Protein AF-A0A5J4FGB5-F1 (afdb_monomer)

Foldseek 3Di:
DPPPQDPLVVVLVVVVVVLVVLLVVLVVPPDPVSVVVNVVSVVVNVVCVVVVAAEEEEAAAPPLCLLVVVCVQAVPPVSPPDPDDDPPAWDWDDGSRHIYTYAYGPPDPDPSSVVRNVVSLVRHQAYEYGHEPVRPDLVRLVVVCCVCPVVVCLQRYAYEYDDLVVDDDDSVVVVVVVLVVSCVSNPVDDPVSHHYYD

InterPro domains:
  IPR006073 GTP binding domain [PF01926] (55-163)
  IPR027417 P-loop containing nucleoside triphosphate hydrolase [G3DSA:3.40.50.300] (4-194)
  IPR027417 P-loop containing nucleoside triphosphate hydrolase [SSF52540] (16-189)

Mean predicted aligned error: 9.75 Å

Nearest PDB structures (foldseek):
  2ov2-assembly9_H  TM=4.837E-01  e=5.040E-05  Homo sapiens
  2gco-assembly1_A  TM=4.987E-01  e=1.551E-04  Homo sapiens
  4xsh-assembly1_A  TM=5.141E-01  e=1.217E-03  Homo sapiens
  7kdc-assembly2_B  TM=5.256E-01  e=1.144E-03  Homo sapiens
  4mit-assembly1_A  TM=5.099E-01  e=2.136E-03  Entamoeba histolytica HM-3:IMSS

Organism: NCBI:txid2569534

Sequence (198 aa):
MKKTEIKFTYVYSQFDDIVEEFQKFLKKCDQEESKQYSQNLKKESKLIRENLMLQIAFIGQYSAGKSTIISALTGYKSIKIGSDITTDKATSYVWQGIKLVDTPGIGTERRDHDEVTYEAIKQADLLIFCTTHMLLDDHIVEHFKNLAYEKQYAHKMMLVFNKLSAEAGDDDQKIENYRSSIAQALHHHSLNDFPIFF

Secondary structure (DSSP, 8-state):
-------HHHHHHHHHHHHHHHHHHHHHS-SHHHHHHHHHHHHHHHHHHHS-S-EEEEESBTTSSHHHHHHHHH--TTS--SSS---SS-EEEEETTEEEEEPPPBT-S-THHHHHHHHHHHH-SEEEEEE-GGG--HHHHHHHHIIIIIS--GGGEEEEE--GGGSSS-HHHHHHHHHHHHHHHHTTS-GGGS-EE-

pLDDT: mean 80.13, std 13.35, range [35.88, 95.5]

Solvent-accessible surface area (backbone atoms only — not comparable to full-atom values): 11384 Å² total; per-residue (Å²): 132,86,81,83,74,77,60,57,72,58,55,52,50,54,50,50,54,52,52,52,51,51,49,56,52,35,68,70,45,92,43,73,67,33,53,52,52,50,52,52,50,55,53,52,56,50,50,50,67,75,53,75,46,56,28,37,24,32,41,37,43,66,89,26,46,54,67,56,53,52,26,68,74,60,67,47,81,81,60,85,88,56,102,58,98,71,49,86,54,65,44,75,45,80,47,96,69,28,35,40,31,43,39,38,40,51,88,57,98,53,78,79,53,49,59,57,37,51,50,44,58,69,69,28,67,32,37,40,39,26,32,26,81,96,61,70,45,71,70,51,50,50,51,50,46,41,43,32,64,77,67,60,38,36,94,37,40,32,41,36,45,38,69,73,83,79,53,90,76,61,66,70,63,49,53,53,51,50,54,51,54,50,43,60,70,46,61,95,47,66,68,84,70,38,58,75,49,111

Radius of gyration: 19.73 Å; Cα contacts (8 Å, |Δi|>4): 235; chains: 1; bounding box: 42×41×58 Å

Structure (mmCIF, N/CA/C/O backbone):
data_AF-A0A5J4FGB5-F1
#
_entry.id   AF-A0A5J4FGB5-F1
#
loop_
_atom_site.group_PDB
_atom_site.id
_atom_site.type_symbol
_atom_site.label_atom_id
_atom_site.label_alt_id
_atom_site.label_comp_id
_atom_site.label_asym_id
_atom_site.label_entity_id
_atom_site.label_seq_id
_atom_site.pdbx_PDB_ins_code
_atom_site.Cartn_x
_atom_site.Cartn_y
_atom_site.Cartn_z
_atom_site.occupancy
_atom_site.B_iso_or_equiv
_atom_site.auth_seq_id
_atom_site.auth_comp_id
_atom_site.auth_asym_id
_atom_site.auth_atom_id
_atom_site.pdbx_PDB_model_num
ATOM 1 N N . MET A 1 1 ? -6.334 -19.061 -14.655 1.00 41.16 1 MET A N 1
ATOM 2 C CA . MET A 1 1 ? -5.846 -18.685 -13.308 1.00 41.16 1 MET A CA 1
ATOM 3 C C . MET A 1 1 ? -6.959 -18.935 -12.304 1.00 41.16 1 MET A C 1
ATOM 5 O O . MET A 1 1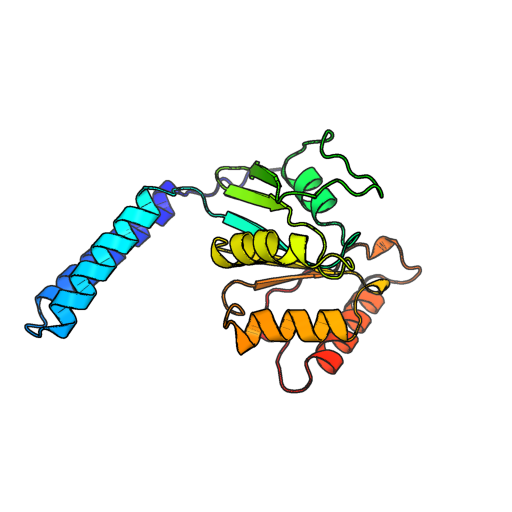 ? -8.067 -18.472 -12.546 1.00 41.16 1 MET A O 1
ATOM 9 N N . LYS A 1 2 ? -6.712 -19.685 -11.220 1.00 40.44 2 LYS A N 1
ATOM 10 C CA . LYS A 1 2 ? -7.664 -19.743 -10.097 1.00 40.44 2 LYS A CA 1
ATOM 11 C C . LYS A 1 2 ? -7.732 -18.337 -9.493 1.00 40.44 2 LYS A C 1
ATOM 13 O O . LYS A 1 2 ? -6.695 -17.805 -9.111 1.00 40.44 2 LYS A O 1
ATOM 18 N N . LYS A 1 3 ? -8.915 -17.718 -9.471 1.00 49.06 3 LYS A N 1
ATOM 19 C CA . LYS A 1 3 ? -9.142 -16.483 -8.710 1.00 49.06 3 LYS A CA 1
ATOM 20 C C . LYS A 1 3 ? -8.983 -16.837 -7.233 1.00 49.06 3 LYS A C 1
ATOM 22 O O . LYS A 1 3 ? -9.810 -17.567 -6.695 1.00 49.06 3 LYS A O 1
ATOM 27 N N . THR A 1 4 ? -7.908 -16.380 -6.604 1.00 54.16 4 THR A N 1
ATOM 28 C CA . THR A 1 4 ? -7.790 -16.415 -5.146 1.00 54.16 4 THR A CA 1
ATOM 29 C C . THR A 1 4 ? -8.677 -15.302 -4.612 1.00 54.16 4 THR A C 1
ATOM 31 O O . THR A 1 4 ? -8.306 -14.137 -4.664 1.00 54.16 4 THR A O 1
ATOM 34 N N . GLU A 1 5 ? -9.887 -15.649 -4.189 1.00 62.53 5 GLU A N 1
ATOM 35 C CA . GLU A 1 5 ? -10.809 -14.700 -3.573 1.00 62.53 5 GLU A CA 1
ATOM 36 C C . GLU A 1 5 ? -10.415 -14.514 -2.105 1.00 62.53 5 GLU A C 1
ATOM 38 O O . GLU A 1 5 ? -10.348 -15.482 -1.339 1.00 62.53 5 GLU A O 1
ATOM 43 N N . ILE A 1 6 ? -10.104 -13.277 -1.715 1.00 69.19 6 ILE A N 1
ATOM 44 C CA . ILE A 1 6 ? -9.812 -12.953 -0.319 1.00 69.19 6 ILE A CA 1
ATOM 45 C C . ILE A 1 6 ? -11.114 -13.110 0.464 1.00 69.19 6 ILE A C 1
ATOM 47 O O . ILE A 1 6 ? -12.094 -12.407 0.224 1.00 69.19 6 ILE A O 1
ATOM 51 N N . LYS A 1 7 ? -11.135 -14.046 1.416 1.00 77.19 7 LYS A N 1
ATOM 52 C CA . LYS A 1 7 ? -12.302 -14.313 2.265 1.00 77.19 7 LYS A CA 1
ATOM 53 C C . LYS A 1 7 ? -12.423 -13.248 3.357 1.00 77.19 7 LYS A C 1
ATOM 55 O O . LYS A 1 7 ? -12.244 -13.551 4.533 1.00 77.19 7 LYS A O 1
ATOM 60 N N . PHE A 1 8 ? -12.736 -12.011 2.978 1.00 75.06 8 PHE A N 1
ATOM 61 C CA . PHE A 1 8 ? -12.911 -10.893 3.912 1.00 75.06 8 PHE A CA 1
ATOM 62 C C . PHE A 1 8 ? -13.859 -11.237 5.058 1.00 75.06 8 PHE A C 1
ATOM 64 O O . PHE A 1 8 ? -13.543 -10.974 6.210 1.00 75.06 8 PHE A O 1
ATOM 71 N N . THR A 1 9 ? -14.967 -11.922 4.769 1.00 76.44 9 THR A N 1
ATOM 72 C CA . THR A 1 9 ? -15.922 -12.383 5.787 1.00 76.44 9 THR A CA 1
ATOM 73 C C . THR A 1 9 ? -15.266 -13.246 6.865 1.00 76.44 9 THR A C 1
ATOM 75 O O . THR A 1 9 ? -15.577 -13.096 8.041 1.00 76.44 9 THR A O 1
ATOM 78 N N . TYR A 1 10 ? -14.335 -14.123 6.478 1.00 81.19 10 TYR A N 1
ATOM 79 C CA . TYR A 1 10 ? -13.600 -14.965 7.419 1.00 81.19 10 TYR A CA 1
ATOM 80 C C . TYR A 1 10 ? -12.613 -14.142 8.252 1.00 81.19 10 TYR A C 1
ATOM 82 O O . TYR A 1 10 ? -12.577 -14.282 9.469 1.00 81.19 10 TYR A O 1
ATOM 90 N N . VAL A 1 11 ? -11.854 -13.246 7.612 1.00 80.62 11 VAL A N 1
ATOM 91 C CA . VAL A 1 11 ? -10.895 -12.370 8.306 1.00 80.62 11 VAL A CA 1
ATOM 92 C C . VAL A 1 11 ? -11.607 -11.473 9.321 1.00 80.62 11 VAL A C 1
ATOM 94 O O . VAL A 1 11 ? -11.176 -11.395 10.467 1.00 80.62 11 VAL A O 1
ATOM 97 N N . TYR A 1 12 ? -12.730 -10.860 8.935 1.00 79.56 12 TYR A N 1
ATOM 98 C CA . TYR A 1 12 ? -13.529 -10.038 9.842 1.00 79.56 12 TYR A CA 1
ATOM 99 C C . TYR A 1 12 ? -14.096 -10.852 11.006 1.00 79.56 12 TYR A C 1
ATOM 101 O O . TYR A 1 12 ? -14.013 -10.386 12.134 1.00 79.56 12 TYR A O 1
ATOM 109 N N . SER A 1 13 ? -14.575 -12.078 10.765 1.00 82.94 13 SER A N 1
ATOM 110 C CA . SER A 1 13 ? -15.042 -12.963 11.843 1.00 82.94 13 SER A CA 1
ATOM 111 C C . SER A 1 13 ? -13.941 -13.261 12.862 1.00 82.94 13 SER A C 1
ATOM 113 O O . SER A 1 13 ? -14.183 -13.176 14.057 1.00 82.94 13 SER A O 1
ATOM 115 N N . GLN A 1 14 ? -12.725 -13.578 12.408 1.00 86.75 14 GLN A N 1
ATOM 116 C CA . GLN A 1 14 ? -11.597 -13.834 13.313 1.00 86.75 14 GLN A CA 1
ATOM 117 C C . GLN A 1 14 ? -11.197 -12.579 14.096 1.00 86.75 14 GLN A C 1
ATOM 119 O O . GLN A 1 14 ? -10.872 -12.660 15.278 1.00 86.75 14 GLN A O 1
ATOM 124 N N . PHE A 1 15 ? -11.244 -11.411 13.453 1.00 85.00 15 PHE A N 1
ATOM 125 C CA . PHE A 1 15 ? -11.021 -10.138 14.130 1.00 85.00 15 PHE A CA 1
ATOM 126 C C . PHE A 1 15 ? -12.069 -9.885 15.223 1.00 85.00 15 PHE A C 1
ATOM 128 O O . PHE A 1 15 ? -11.706 -9.483 16.326 1.00 85.00 15 PHE A O 1
ATOM 135 N N . ASP A 1 16 ? -13.348 -10.162 14.953 1.00 85.81 16 ASP A N 1
ATOM 136 C CA . ASP A 1 16 ? -14.418 -10.013 15.944 1.00 85.81 16 ASP A CA 1
ATOM 137 C C . ASP A 1 16 ? -14.203 -10.916 17.158 1.00 85.81 16 ASP A C 1
ATOM 139 O O . ASP A 1 16 ? -14.318 -10.445 18.290 1.00 85.81 16 ASP A O 1
ATOM 143 N N . ASP A 1 17 ? -13.838 -12.180 16.927 1.00 90.19 17 ASP A N 1
ATOM 144 C CA . ASP A 1 17 ? -13.573 -13.151 17.992 1.00 90.19 17 ASP A CA 1
ATOM 145 C C . ASP A 1 17 ? -12.455 -12.651 18.926 1.00 90.19 17 ASP A C 1
ATOM 147 O O . ASP A 1 17 ? -12.598 -12.665 20.153 1.00 90.19 17 ASP A O 1
ATOM 151 N N . ILE A 1 18 ? -11.370 -12.122 18.347 1.00 90.31 18 ILE A N 1
ATOM 152 C CA . ILE A 1 18 ? -10.240 -11.545 19.092 1.00 90.31 18 ILE A CA 1
ATOM 153 C C . ILE A 1 18 ? -10.671 -10.290 19.861 1.00 90.31 18 ILE A C 1
ATOM 155 O O . ILE A 1 18 ? -10.325 -10.126 21.034 1.00 90.31 18 ILE A O 1
ATOM 159 N N . VAL A 1 19 ? -11.438 -9.393 19.231 1.00 89.44 19 VAL A N 1
ATOM 160 C CA . VAL A 1 19 ? -11.947 -8.179 19.888 1.00 89.44 19 VAL A CA 1
ATOM 161 C C . VAL A 1 19 ? -12.857 -8.545 21.059 1.00 89.44 19 VAL A C 1
ATOM 163 O O . VAL A 1 19 ? -12.755 -7.932 22.124 1.00 89.44 19 VAL A O 1
ATOM 166 N N . GLU A 1 20 ? -13.723 -9.546 20.911 1.00 90.12 20 GLU A N 1
ATOM 167 C CA . GLU A 1 20 ? -14.569 -10.036 21.997 1.00 90.12 20 GLU A CA 1
ATOM 168 C C . GLU A 1 20 ? -13.757 -10.627 23.150 1.00 90.12 20 GLU A C 1
ATOM 170 O O . GLU A 1 20 ? -14.057 -10.357 24.319 1.00 90.12 20 GLU A O 1
ATOM 175 N N . GLU A 1 21 ? -12.742 -11.436 22.848 1.00 92.25 21 GLU A N 1
ATOM 176 C CA . GLU A 1 21 ? -11.856 -12.016 23.854 1.00 92.25 21 GLU A CA 1
ATOM 177 C C . GLU A 1 21 ? -11.105 -10.924 24.621 1.00 92.25 21 GLU A C 1
ATOM 179 O O . GLU A 1 21 ? -11.114 -10.906 25.858 1.00 92.25 21 GLU A O 1
ATOM 184 N N . PHE A 1 22 ? -10.552 -9.943 23.908 1.00 91.44 22 PHE A N 1
ATOM 185 C CA . PHE A 1 22 ? -9.844 -8.830 24.526 1.00 91.44 22 PHE A CA 1
ATOM 186 C C . PHE A 1 22 ? -10.782 -7.937 25.353 1.00 91.44 22 PHE A C 1
ATOM 188 O O . PHE A 1 22 ? -10.440 -7.531 26.463 1.00 91.44 22 PHE A O 1
ATOM 195 N N . GLN A 1 23 ? -12.019 -7.707 24.903 1.00 89.38 23 GLN A N 1
ATOM 196 C CA . GLN A 1 23 ? -13.033 -7.021 25.712 1.00 89.38 23 GLN A CA 1
ATOM 197 C C . GLN A 1 23 ? -13.384 -7.791 26.991 1.00 89.38 23 GLN A C 1
ATOM 199 O O . GLN A 1 23 ? -13.589 -7.172 28.037 1.00 89.38 23 GLN A O 1
ATOM 204 N N . LYS A 1 24 ? -13.476 -9.126 26.932 1.00 90.12 24 LYS A N 1
ATOM 205 C CA . LYS A 1 24 ? -13.696 -9.970 28.121 1.00 90.12 24 LYS A CA 1
ATOM 206 C C . LYS A 1 24 ? -12.514 -9.868 29.083 1.00 90.12 24 LYS A C 1
ATOM 208 O O . LYS A 1 24 ? -12.744 -9.805 30.288 1.00 90.12 24 LYS A O 1
ATOM 213 N N . PHE A 1 25 ? -11.285 -9.822 28.571 1.00 91.00 25 PHE A N 1
ATOM 214 C CA . PHE A 1 25 ? -10.081 -9.603 29.371 1.00 91.00 25 PHE A CA 1
ATOM 215 C C . PHE A 1 25 ? -10.104 -8.235 30.066 1.00 91.00 25 PHE A C 1
ATOM 217 O O . PHE A 1 25 ? -10.039 -8.183 31.291 1.00 91.00 25 PHE A O 1
ATOM 224 N N . LEU A 1 26 ? -10.324 -7.146 29.321 1.00 89.75 26 LEU A N 1
ATOM 225 C CA . LEU A 1 26 ? -10.379 -5.787 29.875 1.00 89.75 26 LEU A CA 1
ATOM 226 C C . LEU A 1 26 ? -11.472 -5.621 30.940 1.00 89.75 26 LEU A C 1
ATOM 228 O O . LEU A 1 26 ? -11.267 -4.912 31.915 1.00 89.75 26 LEU A O 1
ATOM 232 N N . LYS A 1 27 ? -12.619 -6.300 30.803 1.00 87.19 27 LYS A N 1
ATOM 233 C CA . LYS A 1 27 ? -13.686 -6.284 31.823 1.00 87.19 27 LYS A CA 1
ATOM 234 C C . LYS A 1 27 ? -13.289 -6.946 33.145 1.00 87.19 27 LYS A C 1
ATOM 236 O O . LYS A 1 27 ? -13.898 -6.637 34.163 1.00 87.19 27 LYS A O 1
ATOM 241 N N . LYS A 1 28 ? -12.334 -7.882 33.135 1.00 89.50 28 LYS A N 1
ATOM 242 C CA . LYS A 1 28 ? -11.813 -8.512 34.362 1.00 89.50 28 LYS A CA 1
ATOM 243 C C . LYS A 1 28 ? -10.842 -7.591 35.100 1.00 89.50 28 LYS A C 1
ATOM 245 O O . LYS A 1 28 ? -10.658 -7.747 36.303 1.00 89.50 28 LYS A O 1
ATOM 250 N N . CYS A 1 29 ? -10.229 -6.650 34.389 1.00 84.06 29 CYS A N 1
ATOM 251 C CA . CYS A 1 29 ? -9.358 -5.634 34.953 1.00 84.06 29 CYS A CA 1
ATOM 252 C C . CYS A 1 29 ? -10.220 -4.460 35.459 1.00 84.06 29 CYS A C 1
ATOM 254 O O . CYS A 1 29 ? -10.654 -3.615 34.680 1.00 84.06 29 CYS A O 1
ATOM 256 N N . ASP A 1 30 ? -10.503 -4.402 36.764 1.00 77.94 30 ASP A N 1
ATOM 257 C CA . ASP A 1 30 ? -11.283 -3.314 37.386 1.00 77.94 30 ASP A CA 1
ATOM 258 C C . ASP A 1 30 ? -10.418 -2.064 37.636 1.00 77.94 30 ASP A C 1
ATOM 260 O O . ASP A 1 30 ? -10.160 -1.649 38.763 1.00 77.94 30 ASP A O 1
ATOM 264 N N . GLN A 1 31 ? -9.886 -1.502 36.553 1.00 89.19 31 GLN A N 1
ATOM 265 C CA . GLN A 1 31 ? -9.042 -0.309 36.560 1.00 89.19 31 GLN A CA 1
ATOM 266 C C . GLN A 1 31 ? -9.618 0.734 35.597 1.00 89.19 31 GLN A C 1
ATOM 268 O O . GLN A 1 31 ? -10.148 0.389 34.539 1.00 89.19 31 GLN A O 1
ATOM 273 N N . GLU A 1 32 ? -9.490 2.021 35.929 1.00 85.00 32 GLU A N 1
ATOM 274 C CA . GLU A 1 32 ? -9.972 3.117 35.069 1.00 85.00 32 GLU A CA 1
ATOM 275 C C . GLU A 1 32 ? -9.329 3.093 33.672 1.00 85.00 32 GLU A C 1
ATOM 277 O O . GLU A 1 32 ? -10.019 3.261 32.667 1.00 85.00 32 GLU A O 1
ATOM 282 N N . GLU A 1 33 ? -8.041 2.750 33.583 1.00 87.44 33 GLU A N 1
ATOM 283 C CA . GLU A 1 33 ? -7.339 2.555 32.307 1.00 87.44 33 GLU A CA 1
ATOM 284 C C . GLU A 1 33 ? -8.012 1.477 31.446 1.00 87.44 33 GLU A C 1
ATOM 286 O O . GLU A 1 33 ? -8.240 1.669 30.252 1.00 87.44 33 GLU A O 1
ATOM 291 N N . SER A 1 34 ? -8.426 0.362 32.056 1.00 85.94 34 SER A N 1
ATOM 292 C CA . SER A 1 34 ? -9.091 -0.741 31.350 1.00 85.94 34 SER A CA 1
ATOM 293 C C . SE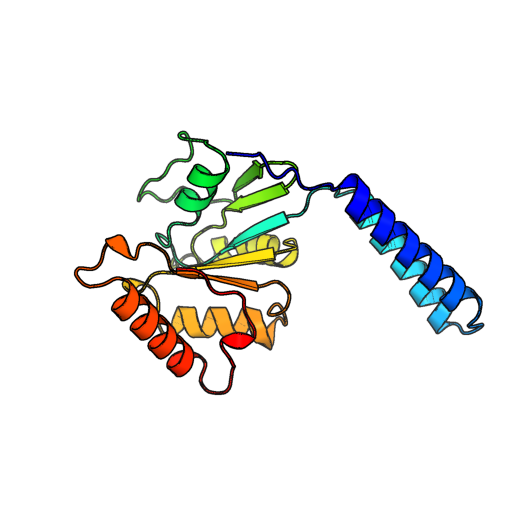R A 1 34 ? -10.461 -0.334 30.799 1.00 85.94 34 SER A C 1
ATOM 295 O O . SER A 1 34 ? -10.841 -0.749 29.697 1.00 85.94 34 SER A O 1
ATOM 297 N N . LYS A 1 35 ? -11.188 0.543 31.507 1.00 86.25 35 LYS A N 1
ATOM 298 C CA . LYS A 1 35 ? -12.438 1.139 31.007 1.00 86.25 35 LYS A CA 1
ATOM 299 C C . LYS A 1 35 ? -12.175 2.040 29.800 1.00 86.25 35 LYS A C 1
ATOM 301 O O . LYS A 1 35 ? -12.909 1.945 28.814 1.00 86.25 35 LYS A O 1
ATOM 306 N N . GLN A 1 36 ? -11.120 2.856 29.843 1.00 88.94 36 GLN A N 1
ATOM 307 C CA . GLN A 1 36 ? -10.730 3.728 28.733 1.00 88.94 36 GLN A CA 1
ATOM 308 C C . GLN A 1 36 ? -10.314 2.923 27.492 1.00 88.94 36 GLN A C 1
ATOM 310 O O . GLN A 1 36 ? -10.822 3.179 26.398 1.00 88.94 36 GLN A O 1
ATOM 315 N N . TYR A 1 37 ? -9.479 1.891 27.652 1.00 88.25 37 TYR A N 1
ATOM 316 C CA . TYR A 1 37 ? -9.122 0.983 26.557 1.00 88.25 37 TYR A CA 1
ATOM 317 C C . TYR A 1 37 ? -10.349 0.292 25.961 1.00 88.25 37 TYR A C 1
ATOM 319 O O . TYR A 1 37 ? -10.478 0.216 24.741 1.00 88.25 37 TYR A O 1
ATOM 327 N N . SER A 1 38 ? -11.293 -0.154 26.795 1.00 87.12 38 SER A N 1
ATOM 328 C CA . SER A 1 38 ? -12.528 -0.782 26.314 1.00 87.12 38 SER A CA 1
ATOM 329 C C . SER A 1 38 ? -13.383 0.177 25.474 1.00 87.12 38 SER A C 1
ATOM 331 O O . SER A 1 38 ? -13.970 -0.236 24.470 1.00 87.12 38 SER A O 1
ATOM 333 N N . GLN A 1 39 ? -13.446 1.459 25.849 1.00 87.19 39 GLN A N 1
ATOM 334 C CA . GLN A 1 39 ? -14.155 2.484 25.077 1.00 87.19 39 GLN A CA 1
ATOM 335 C C . GLN A 1 39 ? -13.469 2.768 23.736 1.00 87.19 39 GLN A C 1
ATOM 337 O O . GLN A 1 39 ? -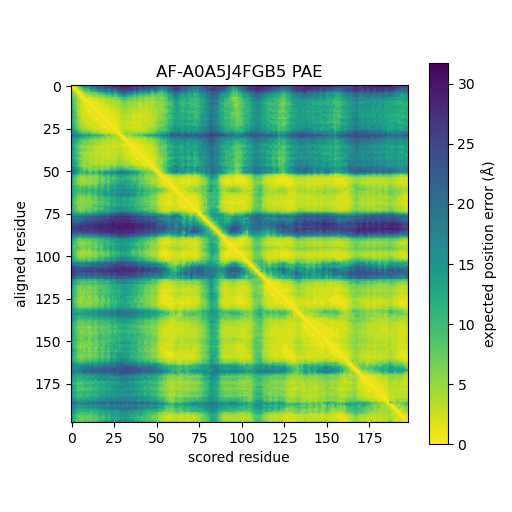14.145 2.777 22.704 1.00 87.19 39 GLN A O 1
ATOM 342 N N . ASN A 1 40 ? -12.144 2.943 23.734 1.00 87.50 40 ASN A N 1
ATOM 343 C CA . ASN A 1 40 ? -11.369 3.172 22.512 1.00 87.50 40 ASN A CA 1
ATOM 344 C C . ASN A 1 40 ? -11.501 1.993 21.544 1.00 87.50 40 ASN A C 1
ATOM 346 O O . ASN A 1 40 ? -11.852 2.190 20.383 1.00 87.50 40 ASN A O 1
ATOM 350 N N . LEU A 1 41 ? -11.353 0.766 22.048 1.00 87.88 41 LEU A N 1
ATOM 351 C CA . LEU A 1 41 ? -11.481 -0.456 21.259 1.00 87.88 41 LEU A CA 1
ATOM 352 C C . LEU A 1 41 ? -12.856 -0.576 20.590 1.00 87.88 41 LEU A C 1
ATOM 354 O O . LEU A 1 41 ? -12.937 -0.945 19.425 1.00 87.88 41 LEU A O 1
ATOM 358 N N . LYS A 1 42 ? -13.947 -0.242 21.297 1.00 85.81 42 LYS A N 1
ATOM 359 C CA . LYS A 1 42 ? -15.303 -0.234 20.713 1.00 85.81 42 LYS A CA 1
ATOM 360 C C . LYS A 1 42 ? -15.462 0.811 19.613 1.00 85.81 42 LYS A C 1
ATOM 362 O O . LYS A 1 42 ? -16.179 0.575 18.643 1.00 85.81 42 LYS A O 1
ATOM 367 N N . LYS A 1 43 ? -14.851 1.984 19.787 1.00 86.19 43 LYS A N 1
ATOM 368 C CA . LYS A 1 43 ? -14.889 3.052 18.787 1.00 86.19 43 LYS A CA 1
ATOM 369 C C . LYS A 1 43 ? -14.127 2.628 17.533 1.00 86.19 43 LYS A C 1
ATOM 371 O O . LYS A 1 43 ? -14.671 2.724 16.439 1.00 86.19 43 LYS A O 1
ATOM 376 N N . GLU A 1 44 ? -12.909 2.125 17.695 1.00 82.94 44 GLU A N 1
ATOM 377 C CA . GLU A 1 44 ? -12.059 1.683 16.587 1.00 82.94 44 GLU A CA 1
ATOM 378 C C . GLU A 1 44 ? -12.640 0.467 15.863 1.00 82.94 44 GLU A C 1
ATOM 380 O O . GLU A 1 44 ? -12.720 0.476 14.636 1.00 82.94 44 GLU A O 1
ATOM 385 N N . SER A 1 45 ? -13.156 -0.532 16.588 1.00 82.38 45 SER A N 1
ATOM 386 C CA . SER A 1 45 ? -13.796 -1.693 15.961 1.00 82.38 45 SER A CA 1
ATOM 387 C C . SER A 1 45 ? -15.029 -1.303 15.140 1.00 82.38 45 SER A C 1
ATOM 389 O O . SER A 1 45 ? -15.239 -1.835 14.050 1.00 82.38 45 SER A O 1
ATOM 391 N N . LYS A 1 46 ? -15.817 -0.324 15.606 1.00 81.06 46 LY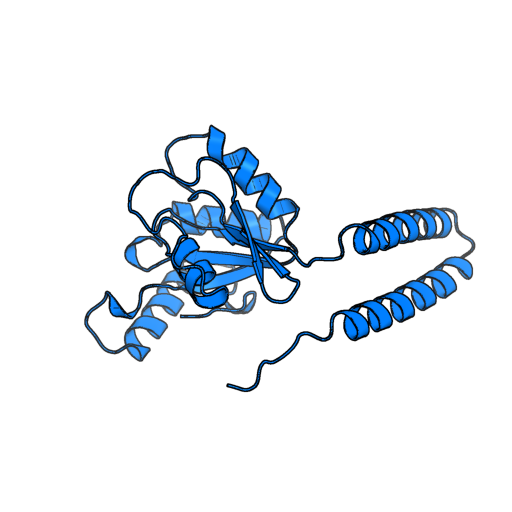S A N 1
ATOM 392 C CA . LYS A 1 46 ? -16.946 0.228 14.843 1.00 81.06 46 LYS A CA 1
ATOM 393 C C . LYS A 1 46 ? -16.481 0.962 13.583 1.00 81.06 46 LYS A C 1
ATOM 395 O O . LYS A 1 46 ? -17.080 0.771 12.533 1.00 81.06 46 LYS A O 1
ATOM 400 N N . LEU A 1 47 ? -15.404 1.744 13.661 1.00 74.31 47 LEU A N 1
ATOM 401 C CA . LEU A 1 47 ? -14.846 2.452 12.501 1.00 74.31 47 LEU A CA 1
ATOM 402 C C . LEU A 1 47 ? -14.343 1.482 11.421 1.00 74.31 47 LEU A C 1
ATOM 404 O O . LEU A 1 47 ? -14.597 1.700 10.238 1.00 74.31 47 LEU A O 1
ATOM 408 N N . ILE A 1 48 ? -13.709 0.376 11.820 1.00 72.31 48 ILE A N 1
ATOM 409 C CA . ILE A 1 48 ? -13.279 -0.693 10.901 1.00 72.31 48 ILE A CA 1
ATOM 410 C C . ILE A 1 48 ? -14.488 -1.332 10.194 1.00 72.31 48 ILE A C 1
ATOM 412 O O . ILE A 1 48 ? -14.415 -1.687 9.020 1.00 72.31 48 ILE A O 1
ATOM 416 N N . ARG A 1 49 ? -15.634 -1.444 10.881 1.00 69.88 49 ARG A N 1
ATOM 417 C CA . ARG A 1 49 ? -16.895 -1.932 10.293 1.00 69.88 49 ARG A CA 1
ATOM 418 C C . ARG A 1 49 ? -17.584 -0.921 9.381 1.00 69.88 49 ARG A C 1
ATOM 420 O O . ARG A 1 49 ? -18.365 -1.327 8.529 1.00 69.88 49 ARG A O 1
ATOM 427 N N . GLU A 1 50 ? -17.337 0.369 9.572 1.00 69.50 50 GLU A N 1
ATOM 428 C CA . GLU A 1 50 ? -17.880 1.432 8.720 1.00 69.50 50 GLU A CA 1
ATOM 429 C C . GLU A 1 50 ? -17.053 1.591 7.430 1.00 69.50 50 GLU A C 1
ATOM 431 O O . GLU A 1 50 ? -17.618 1.870 6.374 1.00 69.50 50 GLU A O 1
ATOM 436 N N . ASN A 1 51 ? -15.744 1.311 7.480 1.00 65.00 51 ASN A N 1
ATOM 437 C CA . ASN A 1 51 ? -14.837 1.281 6.328 1.00 65.00 51 ASN A CA 1
ATOM 438 C C . ASN A 1 51 ? -14.362 -0.151 6.024 1.00 65.00 51 ASN A C 1
ATOM 440 O O . ASN A 1 51 ? -13.223 -0.522 6.281 1.00 65.00 51 ASN A O 1
ATOM 444 N N . LEU A 1 52 ? -15.245 -0.957 5.431 1.00 67.81 52 LEU A N 1
ATOM 445 C CA . LEU A 1 52 ? -15.018 -2.392 5.175 1.00 67.81 52 LEU A CA 1
ATOM 446 C C . LEU A 1 52 ? -14.014 -2.716 4.055 1.00 67.81 52 LEU A C 1
ATOM 448 O O . LEU A 1 52 ? -13.827 -3.887 3.731 1.00 67.81 52 LEU A O 1
ATOM 452 N N . MET A 1 53 ? -13.426 -1.718 3.398 1.00 77.00 53 MET A N 1
ATOM 453 C CA . MET A 1 53 ? -12.485 -1.963 2.306 1.00 77.00 53 MET A CA 1
ATOM 454 C C . MET A 1 53 ? -11.072 -1.668 2.773 1.00 77.00 53 MET A C 1
ATOM 456 O O . MET A 1 53 ? -10.765 -0.516 3.074 1.00 77.00 53 MET A O 1
ATOM 460 N N . LEU A 1 54 ? -10.215 -2.692 2.744 1.00 85.50 54 LEU A N 1
ATOM 461 C CA . LEU A 1 54 ? -8.778 -2.491 2.903 1.00 85.50 54 LEU A CA 1
ATOM 462 C C . LEU A 1 54 ? -8.289 -1.485 1.865 1.00 85.50 54 LEU A C 1
ATOM 464 O O . LEU A 1 54 ? -8.629 -1.592 0.681 1.00 85.50 54 LEU A O 1
ATOM 468 N N . GLN A 1 55 ? -7.483 -0.532 2.307 1.00 90.31 55 GLN A N 1
ATOM 469 C CA . GLN A 1 55 ? -6.903 0.489 1.459 1.00 90.31 55 GLN A CA 1
ATOM 470 C C . GLN A 1 55 ? -5.416 0.221 1.233 1.00 90.31 55 GLN A C 1
ATOM 472 O O . GLN A 1 55 ? -4.615 0.212 2.164 1.00 90.31 55 GLN A O 1
ATOM 477 N N . ILE A 1 56 ? -5.035 0.073 -0.034 1.00 94.31 56 ILE A N 1
ATOM 478 C CA . ILE A 1 56 ? -3.639 -0.009 -0.462 1.00 94.31 56 ILE A CA 1
ATOM 479 C C . ILE A 1 56 ? -3.287 1.293 -1.170 1.00 94.31 56 ILE A C 1
ATOM 481 O O . ILE A 1 56 ? -3.896 1.609 -2.191 1.00 94.31 56 ILE A O 1
ATOM 485 N N . ALA A 1 57 ? -2.306 2.038 -0.663 1.00 93.50 57 ALA A N 1
ATOM 486 C CA . ALA A 1 57 ? -1.789 3.221 -1.345 1.00 93.50 57 ALA A CA 1
ATOM 487 C C . ALA A 1 57 ? -0.487 2.895 -2.081 1.00 93.50 57 ALA A C 1
ATOM 489 O O . ALA A 1 57 ? 0.454 2.361 -1.496 1.00 93.50 57 ALA A O 1
ATOM 490 N N . PHE A 1 58 ? -0.431 3.247 -3.362 1.00 92.88 58 PHE A N 1
ATOM 491 C CA . PHE A 1 58 ? 0.776 3.174 -4.174 1.00 92.88 58 PHE A CA 1
ATOM 492 C C . PHE A 1 58 ? 1.481 4.519 -4.104 1.00 92.88 58 PHE A C 1
ATOM 494 O O . PHE A 1 58 ? 0.907 5.524 -4.517 1.00 92.88 58 PHE A O 1
ATOM 501 N N . ILE A 1 59 ? 2.717 4.523 -3.609 1.00 90.69 59 ILE A N 1
ATOM 502 C CA . ILE A 1 59 ? 3.527 5.725 -3.374 1.00 90.69 59 ILE A CA 1
ATOM 503 C C . ILE A 1 59 ? 4.902 5.601 -4.036 1.00 90.69 59 ILE A C 1
ATOM 505 O O . ILE A 1 59 ? 5.303 4.511 -4.434 1.00 90.69 59 ILE A O 1
ATOM 509 N N . GLY A 1 60 ? 5.611 6.718 -4.199 1.00 87.50 60 GLY A N 1
ATOM 510 C CA . GLY A 1 60 ? 6.936 6.775 -4.835 1.00 87.50 60 GLY A CA 1
ATOM 511 C C . GLY A 1 60 ? 7.003 7.773 -5.992 1.00 87.50 60 GLY A C 1
ATOM 512 O O . GLY A 1 60 ? 6.000 8.423 -6.317 1.00 87.50 60 GLY A O 1
ATOM 513 N N . GLN A 1 61 ? 8.173 7.900 -6.628 1.00 83.25 61 GLN A N 1
ATOM 514 C CA . GLN A 1 61 ? 8.420 8.929 -7.649 1.00 83.25 61 GLN A CA 1
ATOM 515 C C . GLN A 1 61 ? 7.444 8.876 -8.824 1.00 83.25 61 GLN A C 1
ATOM 517 O O . GLN A 1 61 ? 6.831 7.846 -9.151 1.00 83.25 61 GLN A O 1
ATOM 522 N N . TYR A 1 62 ? 7.293 10.025 -9.485 1.00 80.94 62 TYR A N 1
ATOM 523 C CA . TYR A 1 62 ? 6.642 10.072 -10.787 1.00 80.94 62 TYR A CA 1
ATOM 524 C C . TYR A 1 62 ? 7.313 9.077 -11.744 1.00 80.94 62 TYR A C 1
ATOM 526 O O . TYR A 1 62 ? 8.511 8.832 -11.671 1.00 80.94 62 TYR A O 1
ATOM 534 N N . SER A 1 63 ? 6.533 8.455 -12.627 1.00 82.62 63 SER A N 1
ATOM 535 C CA . SER A 1 63 ? 7.032 7.433 -13.559 1.00 82.62 63 SER A CA 1
ATOM 536 C C . SER A 1 63 ? 7.579 6.132 -12.944 1.00 82.62 63 SER A C 1
ATOM 538 O O . SER A 1 63 ? 8.008 5.269 -13.710 1.00 82.62 63 SER A O 1
ATOM 540 N N . ALA A 1 64 ? 7.460 5.893 -11.630 1.00 86.31 64 ALA A N 1
ATOM 541 C CA . ALA A 1 64 ? 7.794 4.595 -11.014 1.00 86.31 64 ALA A CA 1
ATOM 542 C C . ALA A 1 64 ? 6.852 3.435 -11.426 1.00 86.31 64 ALA A C 1
ATOM 544 O O . ALA A 1 64 ? 7.092 2.271 -11.120 1.00 86.31 64 ALA A O 1
ATOM 545 N N . GLY A 1 65 ? 5.767 3.738 -12.150 1.00 87.31 65 GLY A N 1
ATOM 546 C CA . GLY A 1 65 ? 4.835 2.747 -12.700 1.00 87.31 65 GLY A CA 1
ATOM 547 C C . GLY A 1 65 ? 3.723 2.293 -11.747 1.00 87.31 65 GLY A C 1
ATOM 548 O O . GLY A 1 65 ? 3.119 1.251 -11.981 1.00 87.31 65 GLY A O 1
ATOM 549 N N . LYS A 1 66 ? 3.405 3.103 -10.729 1.00 89.38 66 LYS A N 1
ATOM 550 C CA . LYS A 1 66 ? 2.257 2.929 -9.817 1.00 89.38 66 LYS A CA 1
ATOM 551 C C . LYS A 1 66 ? 0.946 2.666 -10.572 1.00 89.38 66 LYS A C 1
ATOM 553 O O . LYS A 1 66 ? 0.338 1.607 -10.429 1.00 89.38 66 LYS A O 1
ATOM 558 N N . SER A 1 67 ? 0.577 3.577 -11.474 1.00 86.56 67 SER A N 1
ATOM 559 C CA . SER A 1 67 ? -0.632 3.475 -12.300 1.00 86.56 67 SER A CA 1
ATOM 560 C C . SER A 1 67 ? -0.617 2.253 -13.227 1.00 86.56 67 SER A C 1
ATOM 562 O O . SER A 1 67 ? -1.663 1.656 -13.477 1.00 86.56 67 SER A O 1
ATOM 564 N N . THR A 1 68 ? 0.562 1.836 -13.706 1.00 88.25 68 THR A N 1
ATOM 565 C CA . THR A 1 68 ? 0.723 0.625 -14.528 1.00 88.25 68 THR A CA 1
ATOM 566 C C . THR A 1 68 ? 0.421 -0.636 -13.723 1.00 88.25 68 THR A C 1
ATOM 568 O O . THR A 1 68 ? -0.299 -1.503 -14.213 1.00 88.25 68 THR A O 1
ATOM 571 N N . ILE A 1 69 ? 0.903 -0.727 -12.478 1.00 90.31 69 ILE A N 1
ATOM 572 C CA . ILE A 1 69 ? 0.607 -1.858 -11.584 1.00 90.31 69 ILE A CA 1
ATOM 573 C C . ILE A 1 69 ? -0.894 -1.910 -11.280 1.00 90.31 69 ILE A C 1
ATOM 575 O O . ILE A 1 69 ? -1.518 -2.961 -11.420 1.00 90.31 69 ILE A O 1
ATOM 579 N N . ILE A 1 70 ? -1.507 -0.771 -10.944 1.00 90.38 70 ILE A N 1
ATOM 580 C CA . ILE A 1 70 ? -2.954 -0.693 -10.691 1.00 90.38 70 ILE A CA 1
ATOM 581 C C . ILE A 1 70 ? -3.752 -1.098 -11.938 1.00 90.38 70 ILE A C 1
ATOM 583 O O . ILE A 1 70 ? -4.713 -1.862 -11.832 1.00 90.38 70 ILE A O 1
ATOM 587 N N . SER A 1 71 ? -3.352 -0.640 -13.128 1.00 88.94 71 SER A N 1
ATOM 588 C CA . SER A 1 71 ? -3.984 -1.028 -14.396 1.00 88.94 71 SER A CA 1
ATOM 589 C C . SER A 1 71 ? -3.877 -2.533 -14.645 1.00 88.94 71 SER A C 1
ATOM 591 O O . SER A 1 71 ? -4.874 -3.166 -14.990 1.00 88.94 71 SER A O 1
ATOM 593 N N . ALA A 1 72 ? -2.705 -3.125 -14.398 1.00 89.00 72 ALA A N 1
ATOM 594 C CA . ALA A 1 72 ? -2.484 -4.559 -14.549 1.00 89.00 72 ALA A CA 1
ATOM 595 C C . ALA A 1 72 ? -3.339 -5.389 -13.575 1.00 89.00 72 ALA A C 1
ATOM 597 O O . ALA A 1 72 ? -3.914 -6.400 -13.976 1.00 89.00 72 ALA A O 1
ATOM 598 N N . LEU A 1 73 ? -3.477 -4.945 -12.320 1.00 88.50 73 LEU A N 1
ATOM 599 C CA . LEU A 1 73 ? -4.320 -5.607 -11.320 1.00 88.50 73 LEU A CA 1
ATOM 600 C C . LEU A 1 73 ? -5.807 -5.512 -11.676 1.00 88.50 73 LEU A C 1
ATOM 602 O O . LEU A 1 73 ? -6.536 -6.504 -11.622 1.00 88.50 73 LEU A O 1
ATOM 606 N N . THR A 1 74 ? -6.265 -4.313 -12.032 1.00 86.44 74 THR A N 1
ATOM 607 C CA . THR A 1 74 ? -7.689 -4.014 -12.237 1.00 86.44 74 THR A CA 1
ATOM 608 C C . THR A 1 74 ? -8.214 -4.393 -13.619 1.00 86.44 74 THR A C 1
ATOM 610 O O . THR A 1 74 ? -9.416 -4.590 -13.781 1.00 86.44 74 THR A O 1
ATOM 613 N N . GLY A 1 75 ? -7.340 -4.474 -14.623 1.00 81.75 75 GLY A N 1
ATOM 614 C CA . GLY A 1 75 ? -7.721 -4.587 -16.029 1.00 81.75 75 GLY A CA 1
ATOM 615 C C . GLY A 1 75 ? -8.240 -3.278 -16.642 1.00 81.75 75 GLY A C 1
ATOM 616 O O . GLY A 1 75 ? -8.642 -3.278 -17.809 1.00 81.75 75 GLY A O 1
ATOM 617 N N . TYR A 1 76 ? -8.231 -2.156 -15.906 1.00 75.69 76 TYR A N 1
ATOM 618 C CA . TYR A 1 76 ? -8.655 -0.856 -16.429 1.00 75.69 76 TYR A CA 1
ATOM 619 C C . TYR A 1 76 ? -7.596 -0.284 -17.376 1.00 75.69 76 TYR A C 1
ATOM 621 O O . TYR A 1 76 ? -6.602 0.308 -16.956 1.00 75.69 76 TYR A O 1
ATOM 629 N N . LYS A 1 77 ? -7.838 -0.417 -18.684 1.00 60.12 77 LYS A N 1
ATOM 630 C CA . LYS A 1 77 ? -7.000 0.180 -19.742 1.00 60.12 77 LYS A CA 1
ATOM 631 C C . LYS A 1 77 ? -7.222 1.687 -19.932 1.00 60.12 77 LYS A C 1
ATOM 633 O O . LYS A 1 77 ? -6.464 2.320 -20.652 1.00 60.12 77 LYS A O 1
ATOM 638 N N . SER A 1 78 ? -8.263 2.252 -19.315 1.00 55.44 78 SER A N 1
ATOM 639 C CA . SER A 1 78 ? -8.613 3.678 -19.383 1.00 55.44 78 SER A CA 1
ATOM 640 C C . SER A 1 78 ? -7.956 4.529 -18.294 1.00 55.44 78 SER A C 1
ATOM 642 O O . SER A 1 78 ? -8.228 5.727 -18.218 1.00 55.44 78 SER A O 1
ATOM 644 N N . ILE A 1 79 ? -7.110 3.939 -17.443 1.00 57.69 79 ILE A N 1
ATOM 645 C CA . ILE A 1 79 ? -6.198 4.722 -16.608 1.00 57.69 79 ILE A CA 1
ATOM 646 C C . ILE A 1 79 ? -5.296 5.473 -17.588 1.00 57.69 79 ILE A C 1
ATOM 648 O O . ILE A 1 79 ? -4.687 4.844 -18.452 1.00 57.69 79 ILE A O 1
ATOM 652 N N . LYS A 1 80 ? -5.262 6.809 -17.524 1.00 51.22 80 LYS A N 1
ATOM 653 C CA . LYS A 1 80 ? -4.373 7.619 -18.368 1.00 51.22 80 LYS A CA 1
ATOM 654 C C . LYS A 1 80 ? -2.924 7.315 -17.975 1.00 51.22 80 LYS A C 1
ATOM 656 O O . LYS A 1 80 ? -2.344 7.987 -17.134 1.00 51.22 80 LYS A O 1
ATOM 661 N N . ILE A 1 81 ? -2.353 6.265 -18.557 1.00 48.97 81 ILE A N 1
ATOM 662 C CA . ILE A 1 81 ? -0.936 5.925 -18.448 1.00 48.97 81 ILE A CA 1
ATOM 663 C C . ILE A 1 81 ? -0.221 6.851 -19.432 1.00 48.97 81 ILE A C 1
ATOM 665 O O . ILE A 1 81 ? -0.012 6.507 -20.591 1.00 48.97 81 ILE A O 1
ATOM 669 N N . GLY A 1 82 ? 0.045 8.081 -19.004 1.00 41.03 82 GLY A N 1
ATOM 670 C CA . GLY A 1 82 ? 0.690 9.095 -19.825 1.00 41.03 82 GLY A CA 1
ATOM 671 C C . GLY A 1 82 ? 1.681 9.898 -19.001 1.00 41.03 82 GLY A C 1
ATOM 672 O O . GLY A 1 82 ? 1.417 10.219 -17.845 1.00 41.03 82 GLY A O 1
ATOM 673 N N . SER A 1 83 ? 2.800 10.250 -19.629 1.00 39.69 83 SER A N 1
ATOM 674 C CA . SER A 1 83 ? 3.834 11.183 -19.161 1.00 39.69 83 SER A CA 1
ATOM 675 C C . SER A 1 83 ? 3.327 12.622 -18.918 1.00 39.69 83 SER A C 1
ATOM 677 O O . SER A 1 83 ? 4.130 13.534 -18.752 1.00 39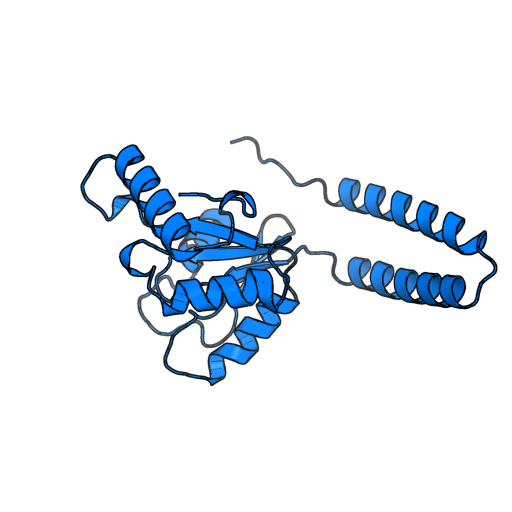.69 83 SER A O 1
ATOM 679 N N . ASP A 1 84 ? 2.007 12.823 -18.896 1.00 35.88 84 ASP A N 1
ATOM 680 C CA . ASP A 1 84 ? 1.324 14.088 -18.665 1.00 35.88 84 ASP A CA 1
ATOM 681 C C . ASP A 1 84 ? 0.631 14.063 -17.297 1.00 35.88 84 ASP A C 1
ATOM 683 O O . ASP A 1 84 ? -0.309 13.302 -17.056 1.00 35.88 84 ASP A O 1
ATOM 687 N N . ILE A 1 85 ? 1.156 14.902 -16.406 1.00 44.88 85 ILE A N 1
ATOM 688 C CA . ILE A 1 85 ? 0.570 15.551 -15.220 1.00 44.88 85 ILE A CA 1
ATOM 689 C C . ILE A 1 85 ? -0.940 15.281 -15.014 1.00 44.88 85 ILE A C 1
ATOM 691 O O . ILE A 1 85 ? -1.767 16.143 -15.293 1.00 44.88 85 ILE A O 1
ATOM 695 N N . THR A 1 86 ? -1.349 14.097 -14.546 1.00 43.94 86 THR A N 1
ATOM 696 C CA . THR A 1 86 ? -2.794 13.805 -14.381 1.00 43.94 86 THR A CA 1
ATOM 697 C C . THR A 1 86 ? -3.215 13.261 -13.027 1.00 43.94 86 THR A C 1
ATOM 699 O O . THR A 1 86 ? -4.414 13.116 -12.793 1.00 43.94 86 THR A O 1
ATOM 702 N N . THR A 1 87 ? -2.299 13.087 -12.079 1.00 50.41 87 THR A N 1
ATOM 703 C CA . THR A 1 87 ? -2.678 12.831 -10.685 1.00 50.41 87 THR A CA 1
ATOM 704 C C . THR A 1 87 ? -2.559 14.129 -9.892 1.00 50.41 87 THR A C 1
ATOM 706 O O . THR A 1 87 ? -1.743 14.237 -8.993 1.00 50.41 87 THR A O 1
ATOM 709 N N . ASP A 1 88 ? -3.363 15.146 -10.223 1.00 53.66 88 ASP A N 1
ATOM 710 C CA . ASP A 1 88 ? -3.503 16.332 -9.356 1.00 53.66 88 ASP A CA 1
ATOM 711 C C . ASP A 1 88 ? -4.266 15.985 -8.057 1.00 53.66 88 ASP A C 1
ATOM 713 O O . ASP A 1 88 ? -4.228 16.727 -7.077 1.00 53.66 88 ASP A O 1
ATOM 717 N N . LYS A 1 89 ? -4.953 14.831 -8.036 1.00 64.19 89 LYS A N 1
ATOM 718 C CA . LYS A 1 89 ? -5.671 14.256 -6.890 1.00 64.19 89 LYS A CA 1
ATOM 719 C C . LYS A 1 89 ? -5.424 12.750 -6.821 1.00 64.19 89 LYS A C 1
ATOM 721 O O . LYS A 1 89 ? -5.434 12.085 -7.857 1.00 64.19 89 LYS A O 1
ATOM 726 N N . ALA A 1 90 ? -5.256 12.208 -5.613 1.00 74.31 90 ALA A N 1
ATOM 727 C CA . ALA A 1 90 ? -5.198 10.762 -5.411 1.00 74.31 90 ALA A CA 1
ATOM 728 C C . ALA A 1 90 ? -6.459 10.103 -5.990 1.00 74.31 90 ALA A C 1
ATOM 730 O O . ALA A 1 90 ? -7.580 10.526 -5.699 1.00 74.31 90 ALA A O 1
ATOM 731 N N . THR A 1 91 ? -6.271 9.088 -6.832 1.00 84.31 91 THR A N 1
ATOM 732 C CA . THR A 1 91 ? -7.372 8.409 -7.528 1.00 84.31 91 THR A CA 1
ATOM 733 C C . THR A 1 91 ? -7.559 7.013 -6.957 1.00 84.31 91 THR A C 1
ATOM 735 O O . THR A 1 91 ? -6.591 6.275 -6.796 1.00 84.31 91 THR A O 1
ATOM 738 N N . SER A 1 92 ? -8.800 6.637 -6.646 1.00 87.06 92 SER A N 1
ATOM 739 C CA . SER A 1 92 ? -9.114 5.335 -6.053 1.00 87.06 92 SER A CA 1
ATOM 740 C C . SER A 1 92 ? -9.813 4.389 -7.025 1.00 87.06 92 SER A C 1
ATOM 742 O O . SER A 1 92 ? -10.742 4.792 -7.723 1.00 87.06 92 SER A O 1
ATOM 744 N N . TYR A 1 93 ? -9.440 3.114 -6.976 1.00 87.62 93 TYR A N 1
ATOM 745 C CA . TYR A 1 93 ? -9.997 2.025 -7.770 1.00 87.62 93 TYR A CA 1
ATOM 746 C C . TYR A 1 93 ? -10.410 0.879 -6.849 1.00 87.62 93 TYR A C 1
ATOM 748 O O . TYR A 1 93 ? -9.729 0.602 -5.866 1.00 87.62 93 TYR A O 1
ATOM 756 N N . VAL A 1 94 ? -11.501 0.183 -7.167 1.00 86.06 94 VAL A N 1
ATOM 757 C CA . VAL A 1 94 ? -11.907 -1.017 -6.422 1.00 86.06 94 VAL A CA 1
ATOM 758 C C . VAL A 1 94 ? -11.442 -2.257 -7.173 1.00 86.06 94 VAL A C 1
ATOM 760 O O . VAL A 1 94 ? -11.763 -2.442 -8.348 1.00 86.06 94 VAL A O 1
ATOM 763 N N . TRP A 1 95 ? -10.702 -3.118 -6.482 1.00 86.38 95 TRP A N 1
ATOM 764 C CA . TRP A 1 95 ? -10.191 -4.381 -6.992 1.00 86.38 95 TRP A CA 1
ATOM 765 C C . TRP A 1 95 ? -10.433 -5.487 -5.970 1.00 86.38 95 TRP A C 1
ATOM 767 O O . TRP A 1 95 ? -9.857 -5.470 -4.891 1.00 86.38 95 TRP A O 1
ATOM 777 N N . GLN A 1 96 ? -11.303 -6.446 -6.297 1.00 83.44 96 GLN A N 1
ATOM 778 C CA . GLN A 1 96 ? -11.605 -7.599 -5.431 1.00 83.44 96 GLN A CA 1
ATOM 779 C C . GLN A 1 96 ? -11.973 -7.222 -3.978 1.00 83.44 96 GLN A C 1
ATOM 781 O O . GLN A 1 96 ? -11.572 -7.902 -3.042 1.00 83.44 96 GLN A O 1
ATOM 786 N N . GLY A 1 97 ? -12.720 -6.128 -3.779 1.00 78.38 97 GLY A N 1
ATOM 787 C CA . GLY A 1 97 ? -13.099 -5.643 -2.441 1.00 78.38 97 GLY A CA 1
ATOM 788 C C . GLY A 1 97 ? -12.025 -4.814 -1.722 1.00 78.38 97 GLY A C 1
ATOM 789 O O . GLY A 1 97 ? -12.248 -4.380 -0.598 1.00 78.38 97 GLY A O 1
ATOM 790 N N . ILE A 1 98 ? -10.888 -4.556 -2.372 1.00 86.56 98 ILE A N 1
ATOM 791 C CA . ILE A 1 98 ? -9.810 -3.684 -1.893 1.00 86.56 98 ILE A CA 1
ATOM 792 C C . ILE A 1 98 ? -9.881 -2.348 -2.628 1.00 86.56 98 ILE A C 1
ATOM 794 O O . ILE A 1 98 ? -10.079 -2.300 -3.845 1.00 86.56 98 ILE A O 1
ATOM 798 N N . LYS A 1 99 ? -9.670 -1.256 -1.899 1.00 89.44 99 LYS A N 1
ATOM 799 C CA . LYS A 1 99 ? -9.492 0.082 -2.452 1.00 89.44 99 LYS A CA 1
ATOM 800 C C . LYS A 1 99 ? -8.011 0.317 -2.759 1.00 89.44 99 LYS A C 1
ATOM 802 O O . LYS A 1 99 ? -7.195 0.463 -1.858 1.00 89.44 99 LYS A O 1
ATOM 807 N N . LEU A 1 100 ? -7.663 0.378 -4.038 1.00 92.12 100 LEU A N 1
ATOM 808 C CA . LEU A 1 100 ? -6.334 0.761 -4.512 1.00 92.12 100 LEU A CA 1
ATOM 809 C C . LEU A 1 100 ? -6.301 2.276 -4.715 1.00 92.12 100 LEU A C 1
ATOM 811 O O . LEU A 1 100 ? -7.151 2.810 -5.422 1.00 92.12 100 LEU A O 1
ATOM 815 N N . VAL A 1 101 ? -5.340 2.969 -4.119 1.00 90.62 101 VAL A N 1
ATOM 816 C CA . VAL A 1 101 ? -5.176 4.422 -4.224 1.00 90.62 101 VAL A CA 1
ATOM 817 C C . VAL A 1 101 ? -3.879 4.723 -4.962 1.00 90.62 101 VAL A C 1
ATOM 819 O O . VAL A 1 101 ? -2.797 4.398 -4.483 1.00 90.62 101 VAL A O 1
ATOM 822 N N . ASP A 1 102 ? -3.999 5.348 -6.128 1.00 88.75 102 ASP A N 1
ATOM 823 C CA . ASP A 1 102 ? -2.877 5.885 -6.893 1.00 88.75 102 ASP A CA 1
ATOM 824 C C . ASP A 1 102 ? -2.582 7.301 -6.398 1.00 88.75 102 ASP A C 1
ATOM 826 O O . ASP A 1 102 ? -3.416 8.202 -6.568 1.00 88.75 102 ASP A O 1
ATOM 830 N N . THR A 1 103 ? -1.439 7.503 -5.740 1.00 84.25 103 THR A N 1
ATOM 831 C CA . THR A 1 103 ? -1.047 8.836 -5.274 1.00 84.25 103 THR A CA 1
ATOM 832 C C . THR A 1 103 ? -0.271 9.585 -6.359 1.00 84.25 103 THR A C 1
ATOM 834 O O . THR A 1 103 ? 0.419 8.967 -7.180 1.00 84.25 103 THR A O 1
ATOM 837 N N . PRO A 1 104 ? -0.320 10.929 -6.358 1.00 77.19 104 PRO A N 1
ATOM 838 C CA . PRO A 1 104 ? 0.640 11.734 -7.103 1.00 77.19 104 PRO A CA 1
ATOM 839 C C . PRO A 1 104 ? 2.085 11.293 -6.812 1.00 77.19 104 PRO A C 1
ATOM 841 O O . PRO A 1 104 ? 2.387 10.730 -5.756 1.00 77.19 104 PRO A O 1
ATOM 844 N N . GLY A 1 105 ? 2.980 11.486 -7.785 1.00 70.31 105 GLY A N 1
ATOM 845 C CA . GLY A 1 105 ? 4.393 11.157 -7.612 1.00 70.31 105 GLY A CA 1
ATOM 846 C C . GLY A 1 105 ? 5.039 12.030 -6.541 1.00 70.31 105 GLY A C 1
ATOM 847 O O . GLY A 1 105 ? 4.895 13.246 -6.575 1.00 70.31 105 GLY A O 1
ATOM 848 N N . ILE A 1 106 ? 5.774 11.408 -5.624 1.00 67.75 106 ILE A N 1
ATOM 849 C CA . ILE A 1 106 ? 6.553 12.120 -4.604 1.00 67.75 106 ILE A CA 1
ATOM 850 C C . ILE A 1 106 ? 7.789 12.716 -5.288 1.00 67.75 106 ILE A C 1
ATOM 852 O O . ILE A 1 106 ? 8.402 12.041 -6.116 1.00 67.75 106 ILE A O 1
ATOM 856 N N . GLY A 1 107 ? 8.130 13.973 -4.995 1.00 55.91 107 GLY A N 1
ATOM 857 C CA . GLY A 1 107 ? 9.277 14.658 -5.612 1.00 55.91 107 GLY A CA 1
ATOM 858 C C . GLY A 1 107 ? 8.966 15.468 -6.876 1.00 55.91 107 GLY A C 1
ATOM 859 O O . GLY A 1 107 ? 9.884 15.905 -7.561 1.00 55.91 107 GLY A O 1
ATOM 860 N N . THR A 1 108 ? 7.693 15.715 -7.202 1.00 50.25 108 THR A N 1
ATOM 861 C CA . THR A 1 108 ? 7.358 16.834 -8.099 1.00 50.25 108 THR A CA 1
ATOM 862 C C . THR A 1 108 ? 7.502 18.140 -7.317 1.00 50.25 108 THR A C 1
ATOM 864 O O . THR A 1 108 ? 7.042 18.191 -6.183 1.00 50.25 108 THR A O 1
ATOM 867 N N . GLU A 1 109 ? 8.084 19.194 -7.895 1.00 46.00 109 GLU A N 1
ATOM 868 C CA . GLU A 1 109 ? 8.394 20.503 -7.266 1.00 46.00 109 GLU A CA 1
ATOM 869 C C . GLU A 1 109 ? 7.190 21.285 -6.668 1.00 46.00 109 GLU A C 1
ATOM 871 O O . GLU A 1 109 ? 7.292 22.465 -6.334 1.00 46.00 109 GLU A O 1
ATOM 876 N N . ARG A 1 110 ? 6.021 20.656 -6.528 1.00 49.81 110 ARG A N 1
ATOM 877 C CA . ARG A 1 110 ? 4.765 21.240 -6.061 1.00 49.81 110 ARG A CA 1
ATOM 878 C C . ARG A 1 110 ? 4.407 20.707 -4.673 1.00 49.81 110 ARG A C 1
ATOM 880 O O . ARG A 1 110 ? 3.920 19.588 -4.540 1.00 49.81 110 ARG A O 1
ATOM 887 N N . ARG A 1 111 ? 4.586 21.565 -3.664 1.00 48.03 111 ARG A N 1
ATOM 888 C CA . ARG A 1 111 ? 4.239 21.329 -2.245 1.00 48.03 111 ARG A CA 1
ATOM 889 C C . ARG A 1 111 ? 2.763 20.955 -2.031 1.00 48.03 111 ARG A C 1
ATOM 891 O O . ARG A 1 111 ? 2.424 20.300 -1.055 1.00 48.03 111 ARG A O 1
ATOM 898 N N . ASP A 1 112 ? 1.890 21.334 -2.960 1.00 49.22 112 ASP A N 1
ATOM 899 C CA . ASP A 1 112 ? 0.437 21.152 -2.865 1.00 49.22 112 ASP A CA 1
ATOM 900 C C . ASP A 1 112 ? 0.002 19.677 -3.020 1.00 49.22 112 ASP A C 1
ATOM 902 O O . ASP A 1 112 ? -1.069 19.283 -2.556 1.00 49.22 112 ASP A O 1
ATOM 906 N N . HIS A 1 113 ? 0.826 18.833 -3.657 1.00 55.41 113 HIS A N 1
ATOM 907 C CA . HIS A 1 113 ? 0.537 17.401 -3.835 1.00 55.41 113 HIS A CA 1
ATOM 908 C C . HIS A 1 113 ? 0.942 16.542 -2.629 1.00 55.41 113 HIS A C 1
ATOM 910 O O . HIS A 1 113 ? 0.538 15.375 -2.535 1.00 55.41 113 HIS A O 1
ATOM 916 N N . ASP A 1 114 ? 1.698 17.113 -1.690 1.00 65.06 114 ASP A N 1
ATOM 917 C CA . ASP A 1 114 ? 2.189 16.395 -0.522 1.00 65.06 114 ASP A CA 1
ATOM 918 C C . ASP A 1 114 ? 1.043 16.076 0.441 1.00 65.06 114 ASP A C 1
ATOM 920 O O . ASP A 1 114 ? 0.923 14.938 0.886 1.00 65.06 114 ASP A O 1
ATOM 924 N N . GLU A 1 115 ? 0.132 17.019 0.708 1.00 72.75 115 GLU A N 1
ATOM 925 C CA . GLU A 1 115 ? -0.959 16.809 1.674 1.00 72.75 115 GLU A CA 1
ATOM 926 C C . GLU A 1 115 ? -1.886 15.656 1.276 1.00 72.75 115 GLU A C 1
ATOM 928 O O . GLU A 1 115 ? -2.187 14.781 2.090 1.00 72.75 115 GLU A O 1
ATOM 933 N N . VAL A 1 116 ? -2.293 15.606 0.005 1.00 75.25 116 VAL A N 1
ATOM 934 C CA . VAL A 1 116 ? -3.159 14.540 -0.522 1.00 75.25 116 VAL A CA 1
ATOM 935 C C . VAL A 1 116 ? -2.456 13.182 -0.454 1.00 75.25 116 VAL A C 1
ATOM 937 O O . VAL A 1 116 ? -3.078 12.170 -0.121 1.00 75.25 116 VAL A O 1
ATOM 940 N N . THR A 1 117 ? -1.154 13.159 -0.737 1.00 77.62 117 THR A N 1
ATOM 941 C CA . THR A 1 117 ? -0.335 11.945 -0.659 1.00 77.62 117 THR A CA 1
ATOM 942 C C . THR A 1 117 ? -0.176 11.483 0.789 1.00 77.62 117 THR A C 1
ATOM 944 O O . THR A 1 117 ? -0.381 10.306 1.081 1.00 77.62 117 THR A O 1
ATOM 947 N N . TYR A 1 118 ? 0.096 12.396 1.723 1.00 82.94 118 TYR A N 1
ATOM 948 C CA . TYR A 1 118 ? 0.213 12.079 3.146 1.00 82.94 118 TYR A CA 1
ATOM 949 C C . TYR A 1 118 ? -1.110 11.619 3.763 1.00 82.94 118 TYR A C 1
ATOM 951 O O . TYR A 1 118 ? -1.101 10.712 4.595 1.00 82.94 118 TYR A O 1
ATOM 959 N N . GLU A 1 119 ? -2.249 12.178 3.355 1.00 84.50 119 GLU A N 1
ATOM 960 C CA . GLU A 1 119 ? -3.558 11.677 3.787 1.00 84.50 119 GLU A CA 1
ATOM 961 C C . GLU A 1 119 ? -3.832 10.263 3.263 1.00 84.50 119 GLU A C 1
ATOM 963 O O . GLU A 1 119 ? -4.258 9.395 4.028 1.00 84.50 119 GLU A O 1
ATOM 968 N N . ALA A 1 120 ? -3.497 9.975 2.000 1.00 86.44 120 ALA A N 1
ATOM 969 C CA . ALA A 1 120 ? -3.585 8.616 1.469 1.00 86.44 120 ALA A CA 1
ATOM 970 C C . ALA A 1 120 ? -2.677 7.634 2.234 1.00 86.44 120 ALA A C 1
ATOM 972 O O . ALA A 1 120 ? -3.105 6.521 2.537 1.00 86.44 120 ALA A O 1
ATOM 973 N N . ILE A 1 121 ? -1.460 8.059 2.598 1.00 89.94 121 ILE A N 1
ATOM 974 C CA . ILE A 1 121 ? -0.500 7.270 3.389 1.00 89.94 121 ILE A CA 1
ATOM 975 C C . ILE A 1 121 ? -1.040 6.961 4.793 1.00 89.94 121 ILE A C 1
ATOM 977 O O . ILE A 1 121 ? -0.933 5.829 5.278 1.00 89.94 121 ILE A O 1
ATOM 981 N N . LYS A 1 122 ? -1.629 7.957 5.462 1.00 88.19 122 LYS A N 1
ATOM 982 C CA . LYS A 1 122 ? -2.215 7.789 6.798 1.00 88.19 122 LYS A CA 1
ATOM 983 C C . LYS A 1 122 ? -3.375 6.798 6.780 1.00 88.19 122 LYS A C 1
ATOM 985 O O . LYS A 1 122 ? -3.428 5.931 7.645 1.00 88.19 122 LYS A O 1
ATOM 990 N N . GLN A 1 123 ? -4.258 6.911 5.789 1.00 87.56 123 GLN A N 1
ATOM 991 C CA . GLN A 1 123 ? -5.468 6.092 5.664 1.00 87.56 123 GLN A CA 1
ATOM 992 C C . GLN A 1 123 ? -5.216 4.681 5.114 1.00 87.56 123 GLN A C 1
ATOM 994 O O . GLN A 1 123 ? -6.119 3.853 5.149 1.00 87.56 123 GLN A O 1
ATOM 999 N N . ALA A 1 124 ? -4.037 4.407 4.554 1.00 91.38 124 ALA A N 1
ATOM 1000 C CA . ALA A 1 124 ? -3.732 3.108 3.969 1.00 91.38 124 ALA A CA 1
ATOM 1001 C C . ALA A 1 124 ? -3.377 2.052 5.024 1.00 91.38 124 ALA A C 1
ATOM 1003 O O . ALA A 1 124 ? -2.574 2.309 5.928 1.00 91.38 124 ALA A O 1
ATOM 1004 N N . ASP A 1 125 ? -3.901 0.846 4.821 1.00 91.75 125 ASP A N 1
ATOM 1005 C CA . ASP A 1 125 ? -3.552 -0.369 5.561 1.00 91.75 125 ASP A CA 1
ATOM 1006 C C . ASP A 1 125 ? -2.260 -1.005 5.030 1.00 91.75 125 ASP A C 1
ATOM 1008 O O . ASP A 1 125 ? -1.547 -1.674 5.770 1.00 91.75 125 ASP A O 1
ATOM 1012 N N . LEU A 1 126 ? -1.942 -0.777 3.750 1.00 94.44 126 LEU A N 1
ATOM 1013 C CA . LEU A 1 126 ? -0.685 -1.176 3.116 1.00 94.44 126 LEU A CA 1
ATOM 1014 C C . LEU A 1 126 ? -0.176 -0.064 2.195 1.00 94.44 126 LEU A C 1
ATOM 1016 O O . LEU A 1 126 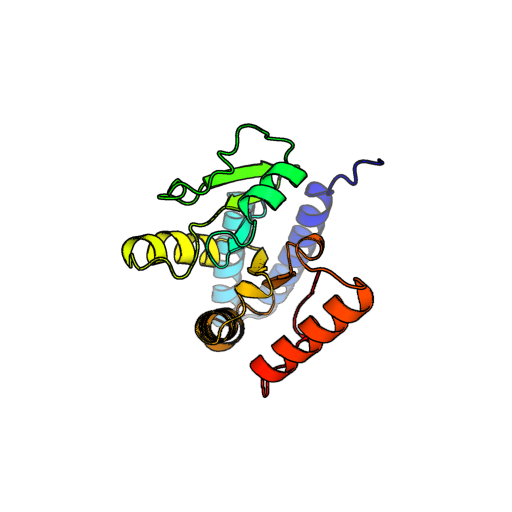? -0.909 0.470 1.362 1.00 94.44 126 LEU A O 1
ATOM 1020 N N . LEU A 1 127 ? 1.109 0.242 2.313 1.00 95.31 127 LEU A N 1
ATOM 1021 C CA . LEU A 1 127 ? 1.846 1.146 1.444 1.00 95.31 127 LEU A CA 1
ATOM 1022 C C . LEU A 1 127 ? 2.701 0.323 0.487 1.00 95.31 127 LEU A C 1
ATOM 1024 O O . LEU A 1 127 ? 3.597 -0.399 0.919 1.00 95.31 127 LEU A O 1
ATOM 1028 N N . ILE A 1 128 ? 2.454 0.459 -0.812 1.00 95.50 128 ILE A N 1
ATOM 1029 C CA . ILE A 1 128 ? 3.317 -0.098 -1.853 1.00 95.50 128 ILE A CA 1
ATOM 1030 C C . ILE A 1 128 ? 4.225 1.022 -2.349 1.00 95.50 128 ILE A C 1
ATOM 1032 O O . ILE A 1 128 ? 3.817 1.877 -3.139 1.00 95.50 128 ILE A O 1
ATOM 1036 N N . PHE A 1 129 ? 5.463 1.019 -1.867 1.00 92.94 129 PHE A N 1
ATOM 1037 C CA . PHE A 1 129 ? 6.503 1.949 -2.273 1.00 92.94 129 PHE A CA 1
ATOM 1038 C C . PHE A 1 129 ? 7.115 1.481 -3.594 1.00 92.94 129 PHE A C 1
ATOM 1040 O O . PHE A 1 129 ? 7.883 0.524 -3.636 1.00 92.94 129 PHE A O 1
ATOM 1047 N N . CYS A 1 130 ? 6.746 2.140 -4.686 1.00 91.25 130 CYS A N 1
ATOM 1048 C CA . CYS A 1 130 ? 7.220 1.831 -6.027 1.00 91.25 130 CYS A CA 1
ATOM 1049 C C . CYS A 1 130 ? 8.431 2.696 -6.374 1.00 91.25 130 CYS A C 1
ATOM 1051 O O . CYS A 1 130 ? 8.363 3.926 -6.311 1.00 91.25 130 CYS A O 1
ATOM 1053 N N . THR A 1 131 ? 9.505 2.069 -6.834 1.00 88.69 131 THR A N 1
ATOM 1054 C CA . THR A 1 131 ? 10.667 2.767 -7.386 1.00 88.69 131 THR A CA 1
ATOM 1055 C C . THR A 1 131 ? 11.244 2.004 -8.580 1.00 88.69 131 THR A C 1
ATOM 1057 O O . THR A 1 131 ? 10.772 0.931 -8.947 1.00 88.69 131 THR A O 1
ATOM 1060 N N . THR A 1 132 ? 12.239 2.584 -9.238 1.00 85.88 132 THR A N 1
ATOM 1061 C CA . THR A 1 132 ? 13.015 1.955 -10.314 1.00 85.88 132 THR A CA 1
ATOM 1062 C C . THR A 1 132 ? 14.480 2.300 -10.088 1.00 85.88 132 THR A C 1
ATOM 1064 O O . THR A 1 132 ? 14.766 3.252 -9.367 1.00 85.88 132 THR A O 1
ATOM 1067 N N . HIS A 1 133 ? 15.407 1.605 -10.737 1.00 76.44 133 HIS A N 1
ATOM 1068 C CA . HIS A 1 133 ? 16.835 1.902 -10.598 1.00 76.44 133 HIS A CA 1
ATOM 1069 C C . HIS A 1 133 ? 17.208 3.359 -10.884 1.00 76.44 133 HIS A C 1
ATOM 1071 O O . HIS A 1 133 ? 17.968 3.954 -10.133 1.00 76.44 133 HIS A O 1
ATOM 1077 N N . MET A 1 134 ? 16.630 3.952 -11.938 1.00 73.44 134 MET A N 1
ATOM 1078 C CA . MET A 1 134 ? 16.927 5.331 -12.350 1.00 73.44 134 MET A CA 1
ATOM 1079 C C . MET A 1 134 ? 16.420 6.359 -11.340 1.00 73.44 134 MET A C 1
ATOM 1081 O O . MET A 1 134 ? 16.829 7.511 -11.382 1.00 73.44 134 MET A O 1
ATOM 1085 N N . LEU A 1 135 ? 15.477 5.946 -10.494 1.00 75.81 135 LEU A N 1
ATOM 1086 C CA . LEU A 1 135 ? 14.714 6.793 -9.582 1.00 75.81 135 LEU A CA 1
ATOM 1087 C C . LEU A 1 135 ? 15.121 6.566 -8.115 1.00 75.81 135 LEU A C 1
ATOM 1089 O O . LEU A 1 135 ? 14.534 7.157 -7.211 1.00 75.81 135 LEU A O 1
ATOM 1093 N N . LEU A 1 136 ? 16.090 5.680 -7.859 1.00 79.12 136 LEU A N 1
ATOM 1094 C CA . LEU A 1 136 ? 16.627 5.438 -6.524 1.00 79.12 136 LEU A CA 1
ATOM 1095 C C . LEU A 1 136 ? 17.753 6.442 -6.238 1.00 79.12 136 LEU A C 1
ATOM 1097 O O . LEU A 1 136 ? 18.932 6.118 -6.352 1.00 79.12 136 LEU A O 1
ATOM 1101 N N . ASP A 1 137 ? 17.364 7.666 -5.894 1.00 81.12 137 ASP A N 1
ATOM 1102 C CA . ASP A 1 137 ? 18.263 8.736 -5.452 1.00 81.12 137 ASP A CA 1
ATOM 1103 C C . ASP A 1 137 ? 18.229 8.928 -3.922 1.00 81.12 137 ASP A C 1
ATOM 1105 O O . ASP A 1 137 ? 17.408 8.331 -3.212 1.00 81.12 137 ASP A O 1
ATOM 1109 N N . ASP A 1 138 ? 19.124 9.777 -3.408 1.00 81.81 138 ASP A N 1
ATOM 1110 C CA . ASP A 1 138 ? 19.227 10.072 -1.974 1.00 81.81 138 ASP A CA 1
ATOM 1111 C C . ASP A 1 138 ? 17.916 10.631 -1.397 1.00 81.81 138 ASP A C 1
ATOM 1113 O O . ASP A 1 138 ? 17.520 10.256 -0.294 1.00 81.81 138 ASP A O 1
ATOM 1117 N N . HIS A 1 139 ? 17.183 11.455 -2.155 1.00 81.94 139 HIS A N 1
ATOM 1118 C CA . HIS A 1 139 ? 15.911 12.026 -1.706 1.00 81.94 139 HIS A CA 1
ATOM 1119 C C . HIS A 1 139 ? 14.837 10.954 -1.499 1.00 81.94 139 HIS A C 1
ATOM 1121 O O . HIS A 1 139 ? 14.053 11.021 -0.550 1.00 81.94 139 HIS A O 1
ATOM 1127 N N . ILE A 1 140 ? 14.793 9.938 -2.358 1.00 82.88 140 ILE A N 1
ATOM 1128 C CA . ILE A 1 140 ? 13.850 8.822 -2.233 1.00 82.88 140 ILE A CA 1
ATOM 1129 C C . ILE A 1 140 ? 14.223 7.870 -1.125 1.00 82.88 140 ILE A C 1
ATOM 1131 O O . ILE A 1 140 ? 13.334 7.393 -0.417 1.00 82.88 140 ILE A O 1
ATOM 1135 N N . VAL A 1 141 ? 15.513 7.633 -0.933 1.00 85.25 141 VAL A N 1
ATOM 1136 C CA . VAL A 1 141 ? 16.007 6.865 0.206 1.00 85.25 141 VAL A CA 1
ATOM 1137 C C . VAL A 1 141 ? 15.652 7.575 1.515 1.00 85.25 141 VAL A C 1
ATOM 1139 O O . VAL A 1 141 ? 15.144 6.934 2.436 1.00 85.25 141 VAL A O 1
ATOM 1142 N N . GLU A 1 142 ? 15.865 8.888 1.606 1.00 85.19 142 GLU A N 1
ATOM 1143 C CA . GLU A 1 142 ? 15.476 9.691 2.771 1.00 85.19 142 GLU A CA 1
ATOM 1144 C C . GLU A 1 142 ? 13.966 9.660 3.001 1.00 85.19 142 GLU A C 1
ATOM 1146 O O . GLU A 1 142 ? 13.517 9.408 4.120 1.00 85.19 142 GLU A O 1
ATOM 1151 N N . HIS A 1 143 ? 13.167 9.840 1.950 1.00 85.38 143 HIS A N 1
ATOM 1152 C CA . HIS A 1 143 ? 11.715 9.794 2.068 1.00 85.38 143 HIS A CA 1
ATOM 1153 C C . HIS A 1 143 ? 11.213 8.413 2.517 1.00 85.38 143 HIS A C 1
ATOM 1155 O O . HIS A 1 143 ? 10.352 8.312 3.394 1.00 85.38 143 HIS A O 1
ATOM 1161 N N . PHE A 1 144 ? 11.785 7.336 1.973 1.00 88.06 144 PHE A N 1
ATOM 1162 C CA . PHE A 1 144 ? 11.500 5.971 2.408 1.00 88.06 144 PHE A CA 1
ATOM 1163 C C . PHE A 1 144 ? 11.824 5.779 3.896 1.00 88.06 144 PHE A C 1
ATOM 1165 O O . PHE A 1 144 ? 10.977 5.287 4.645 1.00 88.06 144 PHE A O 1
ATOM 1172 N N . LYS A 1 145 ? 13.010 6.214 4.349 1.00 87.81 145 LYS A N 1
ATOM 1173 C CA . LYS A 1 145 ? 13.418 6.144 5.764 1.00 87.81 145 LYS A CA 1
ATOM 1174 C C . LYS A 1 145 ? 12.494 6.954 6.668 1.00 87.81 145 LYS A C 1
ATOM 1176 O O . LYS A 1 145 ? 12.121 6.470 7.735 1.00 87.81 145 LYS A O 1
ATOM 1181 N N . ASN A 1 146 ? 12.095 8.150 6.236 1.00 88.12 146 ASN A N 1
ATOM 1182 C CA . ASN A 1 146 ? 11.172 8.999 6.978 1.00 88.12 146 ASN A CA 1
ATOM 1183 C C . ASN A 1 146 ? 9.839 8.278 7.220 1.00 88.12 146 ASN A C 1
ATOM 1185 O O . ASN A 1 146 ? 9.381 8.177 8.357 1.00 88.12 146 ASN A O 1
ATOM 1189 N N . LEU A 1 147 ? 9.243 7.706 6.170 1.00 89.62 147 LEU A N 1
ATOM 1190 C CA . LEU A 1 147 ? 7.995 6.952 6.297 1.00 89.62 147 LEU A CA 1
ATOM 1191 C C . LEU A 1 147 ? 8.164 5.697 7.162 1.00 89.62 147 LEU A C 1
ATOM 1193 O O . LEU A 1 147 ? 7.349 5.442 8.050 1.00 89.62 147 LEU A O 1
ATOM 1197 N N . ALA A 1 148 ? 9.224 4.926 6.930 1.00 90.56 148 ALA A N 1
ATOM 1198 C CA . ALA A 1 148 ? 9.443 3.669 7.627 1.00 90.56 148 ALA A CA 1
ATOM 1199 C C . ALA A 1 148 ? 9.712 3.863 9.126 1.00 90.56 148 ALA A C 1
ATOM 1201 O O . ALA A 1 148 ? 9.054 3.226 9.952 1.00 90.56 148 ALA A O 1
ATOM 1202 N N . TYR A 1 149 ? 10.653 4.746 9.472 1.00 89.31 149 TYR A N 1
ATOM 1203 C CA . TYR A 1 149 ? 11.234 4.828 10.812 1.00 89.31 149 TYR A CA 1
ATOM 1204 C C . TYR A 1 149 ? 10.745 6.039 11.605 1.00 89.31 149 TYR A C 1
ATOM 1206 O O . TYR A 1 149 ? 10.346 5.879 12.756 1.00 89.31 149 TYR A O 1
ATOM 1214 N N . GLU A 1 150 ? 10.699 7.232 11.008 1.00 88.38 150 GLU A N 1
ATOM 1215 C CA . GLU A 1 150 ? 10.222 8.424 11.727 1.00 88.38 150 GLU A CA 1
ATOM 1216 C C . GLU A 1 150 ? 8.699 8.428 11.888 1.00 88.38 150 GLU A C 1
ATOM 1218 O O . GLU A 1 150 ? 8.185 8.764 12.954 1.00 88.38 150 GLU A O 1
ATOM 1223 N N . LYS A 1 151 ? 7.959 8.028 10.845 1.00 88.19 151 LYS A N 1
ATOM 1224 C CA . LYS A 1 151 ? 6.494 7.868 10.895 1.00 88.19 151 LYS A CA 1
ATOM 1225 C C . LYS A 1 151 ? 6.048 6.481 11.358 1.00 88.19 151 LYS A C 1
ATOM 1227 O O . LYS A 1 151 ? 4.850 6.265 11.521 1.00 88.19 151 LYS A O 1
ATOM 1232 N N . GLN A 1 152 ? 6.993 5.569 11.595 1.00 91.94 152 GLN A N 1
ATOM 1233 C CA . GLN A 1 152 ? 6.754 4.212 12.099 1.00 91.94 152 GLN A CA 1
ATOM 1234 C C . GLN A 1 152 ? 5.831 3.362 11.204 1.00 91.94 152 GLN A C 1
ATOM 1236 O O . GLN A 1 152 ? 5.106 2.490 11.689 1.00 91.94 152 GLN A O 1
ATOM 1241 N N . TYR A 1 153 ? 5.854 3.578 9.885 1.00 92.62 153 TYR A N 1
ATOM 1242 C CA . TYR A 1 153 ? 5.029 2.819 8.939 1.00 92.62 153 TYR A CA 1
ATOM 1243 C C . TYR A 1 153 ? 5.682 1.544 8.407 1.00 92.62 153 TYR A C 1
ATOM 1245 O O . TYR A 1 153 ? 5.052 0.858 7.607 1.00 92.62 153 TYR A O 1
ATOM 1253 N N . ALA A 1 154 ? 6.880 1.172 8.870 1.00 91.75 154 ALA A N 1
ATOM 1254 C CA . ALA A 1 154 ? 7.585 -0.011 8.370 1.00 91.75 154 ALA A CA 1
ATOM 1255 C C . ALA A 1 154 ? 6.722 -1.290 8.350 1.00 91.75 154 ALA A C 1
ATOM 1257 O O . ALA A 1 154 ? 6.689 -1.998 7.349 1.00 91.75 154 ALA A O 1
ATOM 1258 N N . HIS A 1 155 ? 5.928 -1.518 9.402 1.00 91.62 155 HIS A N 1
ATOM 1259 C CA . HIS A 1 155 ? 5.032 -2.675 9.539 1.00 91.62 155 HIS A CA 1
ATOM 1260 C C . HIS A 1 155 ? 3.938 -2.779 8.459 1.00 91.62 155 HIS A C 1
ATOM 1262 O O . HIS A 1 155 ? 3.355 -3.846 8.280 1.00 91.62 155 HIS A O 1
ATOM 1268 N N . LYS A 1 156 ? 3.642 -1.678 7.760 1.00 93.69 156 LYS A N 1
ATOM 1269 C CA . LYS A 1 156 ? 2.639 -1.602 6.695 1.00 93.69 156 LYS A CA 1
ATOM 1270 C C . LYS A 1 156 ? 3.234 -1.191 5.350 1.00 93.69 156 LYS A C 1
ATOM 1272 O O . LYS A 1 156 ? 2.508 -0.692 4.496 1.00 93.69 156 LYS A O 1
ATOM 1277 N N . MET A 1 157 ? 4.541 -1.359 5.151 1.00 94.62 157 MET A N 1
ATOM 1278 C CA . MET A 1 157 ? 5.233 -1.003 3.910 1.00 94.62 157 MET A CA 1
ATOM 1279 C C . MET A 1 157 ? 5.699 -2.240 3.140 1.00 94.62 157 MET A C 1
ATOM 1281 O O . MET A 1 157 ? 6.192 -3.204 3.713 1.00 94.62 157 MET A O 1
ATOM 1285 N N . MET A 1 158 ? 5.576 -2.176 1.818 1.00 95.00 158 MET A N 1
ATOM 1286 C CA . MET A 1 158 ? 6.110 -3.123 0.844 1.00 95.00 158 MET A CA 1
ATOM 1287 C C . MET A 1 158 ? 6.891 -2.342 -0.209 1.00 95.00 158 MET A C 1
ATOM 1289 O O . MET A 1 158 ? 6.421 -1.307 -0.679 1.00 95.00 158 MET A O 1
ATOM 1293 N N . LEU A 1 159 ? 8.059 -2.843 -0.602 1.00 92.00 159 LEU A N 1
ATOM 1294 C CA . LEU A 1 159 ? 8.916 -2.212 -1.601 1.00 92.00 159 LEU A CA 1
ATOM 1295 C C . LEU A 1 159 ? 8.808 -2.956 -2.936 1.00 92.00 159 LEU A C 1
ATOM 1297 O O . LEU A 1 159 ? 8.938 -4.178 -2.992 1.00 92.00 159 LEU A O 1
ATOM 1301 N N . VAL A 1 160 ? 8.566 -2.216 -4.015 1.00 92.56 160 VAL A N 1
ATOM 1302 C CA . VAL A 1 160 ? 8.439 -2.758 -5.371 1.00 92.56 160 VAL A CA 1
ATOM 1303 C C . VAL A 1 160 ? 9.401 -2.024 -6.294 1.00 92.56 160 VAL A C 1
ATOM 1305 O O . VAL A 1 160 ? 9.233 -0.832 -6.566 1.00 92.56 160 VAL A O 1
ATOM 1308 N N . PHE A 1 161 ? 10.395 -2.750 -6.795 1.00 89.31 161 PHE A N 1
ATOM 1309 C CA . PHE A 1 161 ? 11.231 -2.323 -7.908 1.00 89.31 161 PHE A CA 1
ATOM 1310 C C . PHE A 1 161 ? 10.505 -2.645 -9.195 1.00 89.31 161 PHE A C 1
ATOM 1312 O O . PHE A 1 161 ? 10.043 -3.756 -9.390 1.00 89.31 161 PHE A O 1
ATOM 1319 N N . ASN A 1 162 ? 10.359 -1.654 -10.060 1.00 88.31 162 ASN A N 1
ATOM 1320 C CA . ASN A 1 162 ? 9.659 -1.809 -11.322 1.00 88.31 162 ASN A CA 1
ATOM 1321 C C . ASN A 1 162 ? 10.598 -1.508 -12.496 1.00 88.31 162 ASN A C 1
ATOM 1323 O O . ASN A 1 162 ? 11.642 -0.873 -12.339 1.00 88.31 162 ASN A O 1
ATOM 1327 N N . LYS A 1 163 ? 10.175 -1.910 -13.700 1.00 86.06 163 LYS A N 1
ATOM 1328 C CA . LYS A 1 163 ? 10.889 -1.717 -14.973 1.00 86.06 163 LYS A CA 1
ATOM 1329 C C . LYS A 1 163 ? 12.247 -2.433 -15.071 1.00 86.06 163 LYS A C 1
ATOM 1331 O O . LYS A 1 163 ? 13.135 -1.927 -15.752 1.00 86.06 163 LYS A O 1
ATOM 1336 N N . LEU A 1 164 ? 12.395 -3.627 -14.488 1.00 80.56 164 LEU A N 1
ATOM 1337 C CA . LEU A 1 164 ? 13.609 -4.455 -14.651 1.00 80.56 164 LEU A CA 1
ATOM 1338 C C . LEU A 1 164 ? 13.991 -4.687 -16.124 1.00 80.56 164 LEU A C 1
ATOM 1340 O O . LEU A 1 164 ? 15.165 -4.695 -16.494 1.00 80.56 164 LEU A O 1
ATOM 1344 N N . SER A 1 165 ? 12.980 -4.846 -16.984 1.00 74.44 165 SER A N 1
ATOM 1345 C CA . SER A 1 165 ? 13.154 -5.110 -18.415 1.00 74.44 165 SER A CA 1
ATOM 1346 C C . SER A 1 165 ? 13.654 -3.908 -19.221 1.00 74.44 165 SER A C 1
ATOM 1348 O O . SER A 1 165 ? 14.011 -4.069 -20.385 1.00 74.44 165 SER A O 1
ATOM 1350 N N . ALA A 1 166 ? 13.674 -2.704 -18.636 1.00 68.69 166 ALA A N 1
ATOM 1351 C CA . ALA A 1 166 ? 14.204 -1.515 -19.300 1.00 68.69 166 ALA A CA 1
ATOM 1352 C C . ALA A 1 166 ? 15.742 -1.489 -19.323 1.00 68.69 166 ALA A C 1
ATOM 1354 O O . ALA A 1 166 ? 16.323 -0.743 -20.108 1.00 68.69 166 ALA A O 1
ATOM 1355 N N . GLU A 1 167 ? 16.401 -2.294 -18.486 1.00 66.00 167 GLU A N 1
ATOM 1356 C CA . GLU A 1 167 ? 17.854 -2.449 -18.496 1.00 66.00 167 GLU A CA 1
ATOM 1357 C C . GLU A 1 167 ? 18.293 -3.634 -19.360 1.00 66.00 167 GLU A C 1
ATOM 1359 O O . GLU A 1 167 ? 17.685 -4.707 -19.345 1.00 66.00 167 GLU A O 1
ATOM 1364 N N . ALA A 1 168 ? 19.405 -3.470 -20.076 1.00 67.81 168 ALA A N 1
ATOM 1365 C CA . ALA A 1 168 ? 20.086 -4.586 -20.718 1.00 67.81 168 ALA A CA 1
ATOM 1366 C C . ALA A 1 168 ? 20.861 -5.401 -19.672 1.00 67.81 168 ALA A C 1
ATOM 1368 O O . ALA A 1 168 ? 21.503 -4.831 -18.795 1.00 67.81 168 ALA A O 1
ATOM 1369 N N . GLY A 1 169 ? 20.832 -6.727 -19.785 1.00 75.00 169 GLY A N 1
ATOM 1370 C CA . GLY A 1 169 ? 21.556 -7.626 -18.886 1.00 75.00 169 GLY A CA 1
ATOM 1371 C C . GLY A 1 169 ? 20.668 -8.716 -18.303 1.00 75.00 169 GLY A C 1
ATOM 1372 O O . GLY A 1 169 ? 19.464 -8.748 -18.554 1.00 75.00 169 GLY A O 1
ATOM 1373 N N . ASP A 1 170 ? 21.300 -9.603 -17.545 1.00 85.19 170 ASP A N 1
ATOM 1374 C CA . ASP A 1 170 ? 20.655 -10.711 -16.847 1.00 85.19 170 ASP A CA 1
ATOM 1375 C C . ASP A 1 170 ? 19.832 -10.216 -15.647 1.00 85.19 170 ASP A C 1
ATOM 1377 O O . ASP A 1 170 ? 20.303 -9.381 -14.872 1.00 85.19 170 ASP A O 1
ATOM 1381 N N . ASP A 1 171 ? 18.597 -10.702 -15.509 1.00 82.88 171 ASP A N 1
ATOM 1382 C CA . ASP A 1 171 ? 17.660 -10.200 -14.499 1.00 82.88 171 ASP A CA 1
ATOM 1383 C C . ASP A 1 171 ? 18.087 -10.564 -13.067 1.00 82.88 171 ASP A C 1
ATOM 1385 O O . AS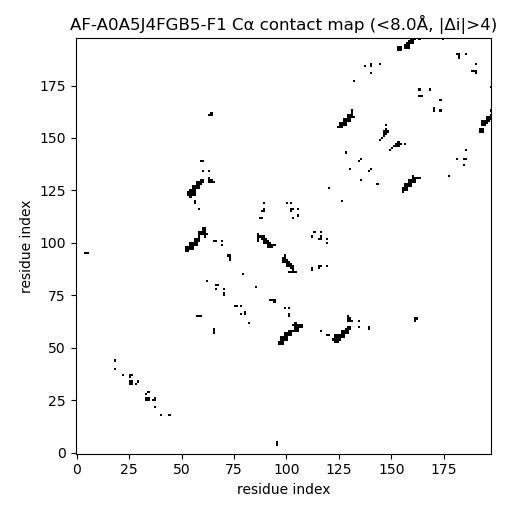P A 1 171 ? 17.918 -9.737 -12.168 1.00 82.88 171 ASP A O 1
ATOM 1389 N N . ASP A 1 172 ? 18.719 -11.723 -12.848 1.00 86.38 172 ASP A N 1
ATOM 1390 C CA . ASP A 1 172 ? 19.213 -12.111 -11.520 1.00 86.38 172 ASP A CA 1
ATOM 1391 C C . ASP A 1 172 ? 20.341 -11.173 -11.071 1.00 86.38 172 ASP A C 1
ATOM 1393 O O . ASP A 1 172 ? 20.343 -10.678 -9.939 1.00 86.38 172 ASP A O 1
ATOM 1397 N N . GLN A 1 173 ? 21.257 -10.835 -11.984 1.00 84.81 173 GLN A N 1
ATOM 1398 C CA . GLN A 1 173 ? 22.320 -9.872 -11.699 1.00 84.81 173 GLN A CA 1
ATOM 1399 C C . GLN A 1 173 ? 21.771 -8.476 -11.370 1.00 84.81 173 GLN A C 1
ATOM 1401 O O . GLN A 1 173 ? 22.299 -7.798 -10.484 1.00 84.81 173 GLN A O 1
ATOM 1406 N N . LYS A 1 174 ? 20.712 -8.030 -12.056 1.00 81.75 174 LYS A N 1
ATOM 1407 C CA . LYS A 1 174 ? 20.065 -6.741 -11.761 1.00 81.75 174 LYS A CA 1
ATOM 1408 C C . LYS A 1 174 ? 19.429 -6.740 -10.378 1.00 81.75 174 LYS A C 1
ATOM 1410 O O . LYS A 1 174 ? 19.626 -5.793 -9.622 1.00 81.75 174 LYS A O 1
ATOM 1415 N N . ILE A 1 175 ? 18.702 -7.804 -10.033 1.00 86.50 175 ILE A N 1
ATOM 1416 C CA . ILE A 1 175 ? 18.069 -7.956 -8.718 1.00 86.50 175 ILE A CA 1
ATOM 1417 C C . ILE A 1 175 ? 19.122 -7.876 -7.609 1.00 86.50 175 ILE A C 1
ATOM 1419 O O . ILE A 1 175 ? 18.925 -7.148 -6.632 1.00 86.50 175 ILE A O 1
ATOM 1423 N N . GLU A 1 176 ? 20.255 -8.560 -7.773 1.00 86.38 176 GLU A N 1
ATOM 1424 C CA . GLU A 1 176 ? 21.354 -8.525 -6.803 1.00 86.38 176 GLU A CA 1
ATOM 1425 C C . GLU A 1 176 ? 21.956 -7.119 -6.662 1.00 86.38 176 GLU A C 1
ATOM 1427 O O . GLU A 1 176 ? 22.179 -6.630 -5.547 1.00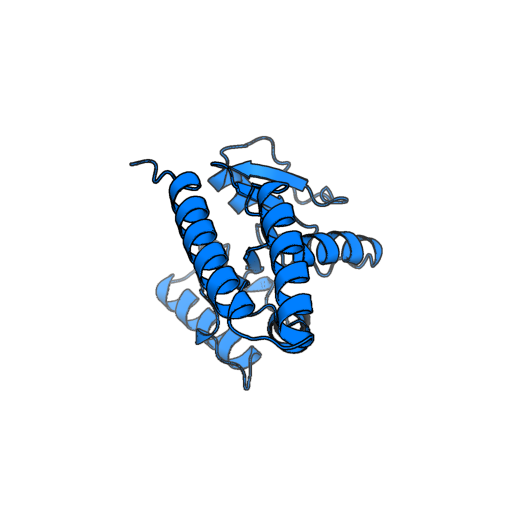 86.38 176 GLU A O 1
ATOM 1432 N N . ASN A 1 177 ? 22.147 -6.423 -7.787 1.00 83.25 177 ASN A N 1
ATOM 1433 C CA . ASN A 1 177 ? 22.633 -5.046 -7.793 1.00 83.25 177 ASN A CA 1
ATOM 1434 C C . ASN A 1 177 ? 21.666 -4.116 -7.051 1.00 83.25 177 ASN A C 1
ATOM 1436 O O . ASN A 1 177 ? 22.097 -3.336 -6.204 1.00 83.25 177 ASN A O 1
ATOM 1440 N N . TYR A 1 178 ? 20.358 -4.232 -7.295 1.00 82.19 178 TYR A N 1
ATOM 1441 C CA . TYR A 1 178 ? 19.360 -3.413 -6.610 1.00 82.19 178 TYR A CA 1
ATOM 1442 C C . TYR A 1 178 ? 19.327 -3.672 -5.114 1.00 82.19 178 TYR A C 1
ATOM 1444 O O . TYR A 1 178 ? 19.359 -2.721 -4.333 1.00 82.19 178 TYR A O 1
ATOM 1452 N N . ARG A 1 179 ? 19.317 -4.945 -4.700 1.00 86.06 179 ARG A N 1
ATOM 1453 C CA . ARG A 1 179 ? 1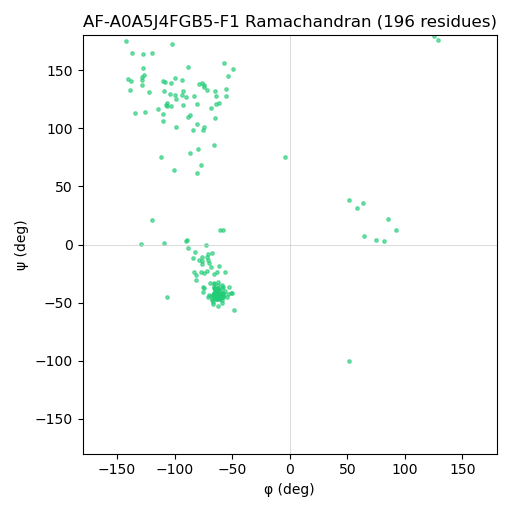9.389 -5.306 -3.278 1.00 86.06 179 ARG A CA 1
ATOM 1454 C C . ARG A 1 179 ? 20.609 -4.672 -2.621 1.00 86.06 179 ARG A C 1
ATOM 1456 O O . ARG A 1 179 ? 20.471 -4.065 -1.562 1.00 86.06 179 ARG A O 1
ATOM 1463 N N . SER A 1 180 ? 21.763 -4.750 -3.278 1.00 85.38 180 SER A N 1
ATOM 1464 C CA . SER A 1 180 ? 23.014 -4.163 -2.795 1.00 85.38 180 SER A CA 1
ATOM 1465 C C . SER A 1 180 ? 22.935 -2.637 -2.673 1.00 85.38 180 SER A C 1
ATOM 1467 O O . SER A 1 180 ? 23.276 -2.090 -1.623 1.00 85.38 180 SER A O 1
ATOM 1469 N N . SER A 1 181 ? 22.420 -1.942 -3.694 1.00 82.31 181 SER A N 1
ATOM 1470 C CA . SER A 1 181 ? 22.284 -0.479 -3.693 1.00 82.31 181 SER A CA 1
ATOM 1471 C C . SER A 1 181 ? 21.387 0.023 -2.563 1.00 82.31 181 SER A C 1
ATOM 1473 O O . SER A 1 181 ? 21.741 0.976 -1.872 1.00 82.31 181 SER A O 1
ATOM 1475 N N . ILE A 1 182 ? 20.244 -0.624 -2.321 1.00 81.75 182 ILE A N 1
ATOM 1476 C CA . ILE A 1 182 ? 19.327 -0.179 -1.262 1.00 81.75 182 ILE A CA 1
ATOM 1477 C C . ILE A 1 182 ? 19.870 -0.566 0.113 1.00 81.75 182 ILE A C 1
ATOM 1479 O O . ILE A 1 182 ? 19.724 0.206 1.054 1.00 81.75 182 ILE A O 1
ATOM 1483 N N . ALA A 1 183 ? 20.514 -1.732 0.246 1.00 85.00 183 ALA A N 1
ATOM 1484 C CA . ALA A 1 183 ? 21.150 -2.138 1.499 1.00 85.00 183 ALA A CA 1
ATOM 1485 C C . ALA A 1 183 ? 22.185 -1.095 1.927 1.00 85.00 183 ALA A C 1
ATOM 1487 O O . ALA A 1 183 ? 22.206 -0.663 3.078 1.00 85.00 183 ALA A O 1
ATOM 1488 N N . GLN A 1 184 ? 22.994 -0.637 0.970 1.00 83.62 184 GLN A N 1
ATOM 1489 C CA . GLN A 1 184 ? 23.951 0.436 1.187 1.00 83.62 184 GLN A CA 1
ATOM 1490 C C . GLN A 1 184 ? 23.248 1.748 1.558 1.00 83.62 184 GLN A C 1
ATOM 1492 O O . GLN A 1 184 ? 23.646 2.402 2.522 1.00 83.62 184 GLN A O 1
ATOM 1497 N N . ALA A 1 185 ? 22.179 2.103 0.843 1.00 80.50 185 ALA A N 1
ATOM 1498 C CA . ALA A 1 185 ? 21.430 3.332 1.070 1.00 80.50 185 ALA A CA 1
ATOM 1499 C C . ALA A 1 185 ? 20.708 3.361 2.432 1.00 80.50 185 ALA A C 1
ATOM 1501 O O . ALA A 1 185 ? 20.598 4.415 3.059 1.00 80.50 185 ALA A O 1
ATOM 1502 N N . LEU A 1 186 ? 20.237 2.218 2.937 1.00 78.44 186 LEU A N 1
ATOM 1503 C CA . LEU A 1 186 ? 19.563 2.097 4.234 1.00 78.44 186 LEU A CA 1
ATOM 1504 C C . LEU A 1 186 ? 20.525 2.150 5.434 1.00 78.44 186 LEU A C 1
ATOM 1506 O O . LEU A 1 186 ? 20.076 2.424 6.548 1.00 78.44 186 LEU A O 1
ATOM 1510 N N . HIS A 1 187 ? 21.837 2.012 5.215 1.00 76.19 187 HIS A N 1
ATOM 1511 C CA . HIS A 1 187 ? 22.886 2.064 6.240 1.00 76.19 187 HIS A CA 1
ATOM 1512 C C . HIS A 1 187 ? 22.630 1.131 7.440 1.00 76.19 187 HIS A C 1
ATOM 1514 O O . HIS A 1 187 ? 22.914 -0.059 7.372 1.00 76.19 187 HIS A O 1
ATOM 1520 N N . HIS A 1 188 ? 22.140 1.670 8.563 1.00 75.56 188 HIS A N 1
ATOM 1521 C CA . HIS A 1 188 ? 21.904 0.936 9.815 1.00 75.56 188 HIS A CA 1
ATOM 1522 C C . HIS A 1 188 ? 20.577 0.166 9.833 1.00 75.56 188 HIS A C 1
ATOM 1524 O O . HIS A 1 188 ? 20.293 -0.556 10.787 1.00 75.56 188 HIS A O 1
ATOM 1530 N N . HIS A 1 189 ? 19.759 0.348 8.802 1.00 78.44 189 HIS A N 1
ATOM 1531 C CA . HIS A 1 189 ? 18.436 -0.234 8.680 1.00 78.44 189 HIS A CA 1
ATOM 1532 C C . HIS A 1 189 ? 18.454 -1.474 7.781 1.00 78.44 189 HIS A C 1
ATOM 1534 O O . HIS A 1 189 ? 19.186 -1.530 6.793 1.00 78.44 189 HIS A O 1
ATOM 1540 N N . SER A 1 190 ? 17.649 -2.480 8.126 1.00 79.00 190 SER A N 1
ATOM 1541 C CA . SER A 1 190 ? 17.649 -3.775 7.448 1.00 79.00 190 SER A CA 1
ATOM 1542 C C . SER A 1 190 ? 16.616 -3.815 6.325 1.00 79.00 190 SER A C 1
ATOM 1544 O O . SER A 1 190 ? 15.443 -3.516 6.527 1.00 79.00 190 SER A O 1
ATOM 1546 N N . LEU A 1 191 ? 17.020 -4.285 5.141 1.00 78.12 191 LEU A N 1
ATOM 1547 C CA . LEU A 1 191 ? 16.075 -4.582 4.056 1.00 78.12 191 LEU A CA 1
ATOM 1548 C C . LEU A 1 191 ? 15.093 -5.703 4.408 1.00 78.12 191 LEU A C 1
ATOM 1550 O O . LEU A 1 191 ? 14.010 -5.759 3.834 1.00 78.12 191 LEU A O 1
ATOM 1554 N N . ASN A 1 192 ? 15.455 -6.581 5.347 1.00 82.50 192 ASN A N 1
ATOM 1555 C CA . ASN A 1 192 ? 14.597 -7.691 5.765 1.00 82.50 192 ASN A CA 1
ATOM 1556 C C . ASN A 1 192 ? 13.378 -7.227 6.574 1.00 82.50 192 ASN A C 1
ATOM 1558 O O . ASN A 1 192 ? 12.493 -8.035 6.841 1.00 82.50 192 ASN A O 1
ATOM 1562 N N . ASP A 1 193 ? 13.320 -5.945 6.940 1.00 83.50 193 ASP A N 1
ATOM 1563 C CA . ASP A 1 193 ? 12.165 -5.350 7.611 1.00 83.50 193 ASP A CA 1
ATOM 1564 C C . ASP A 1 193 ? 10.962 -5.210 6.656 1.00 83.50 193 ASP A C 1
ATOM 1566 O O . ASP A 1 193 ? 9.841 -4.981 7.109 1.00 83.50 193 ASP A O 1
ATOM 1570 N N . PHE A 1 194 ? 11.177 -5.362 5.341 1.00 89.56 194 PHE A N 1
ATOM 1571 C CA . PHE A 1 194 ? 10.168 -5.119 4.312 1.00 89.56 194 PHE A CA 1
ATOM 1572 C C . PHE A 1 194 ? 10.027 -6.307 3.352 1.00 89.56 194 PHE A C 1
ATOM 1574 O O . PHE A 1 194 ? 11.025 -6.884 2.915 1.00 89.56 194 PHE A O 1
ATOM 1581 N N . PRO A 1 195 ? 8.801 -6.640 2.916 1.00 92.81 195 PRO A N 1
ATOM 1582 C CA . PRO A 1 195 ? 8.597 -7.437 1.714 1.00 92.81 195 PRO A CA 1
ATOM 1583 C C . PRO A 1 195 ? 9.098 -6.669 0.480 1.00 92.81 195 PRO A C 1
ATOM 1585 O O . PRO A 1 195 ? 8.692 -5.524 0.263 1.00 92.81 195 PRO A O 1
ATOM 1588 N N . ILE A 1 196 ? 9.954 -7.300 -0.331 1.00 90.38 196 ILE A N 1
ATOM 1589 C CA . ILE A 1 196 ? 10.558 -6.695 -1.530 1.00 90.38 196 ILE A CA 1
ATOM 1590 C C . ILE A 1 196 ? 10.234 -7.532 -2.765 1.00 90.38 196 ILE A C 1
ATOM 1592 O O . ILE A 1 196 ? 10.455 -8.745 -2.766 1.00 90.38 196 ILE A O 1
ATOM 1596 N N . PHE A 1 197 ? 9.776 -6.864 -3.821 1.00 90.81 197 PHE A N 1
ATOM 1597 C CA . PHE A 1 197 ? 9.476 -7.453 -5.125 1.00 90.81 197 PHE A CA 1
ATOM 1598 C C . PHE A 1 197 ? 10.195 -6.687 -6.241 1.00 90.81 197 PHE A C 1
ATOM 1600 O O . PHE A 1 197 ? 10.460 -5.492 -6.096 1.00 90.81 197 PHE A O 1
ATOM 1607 N N . PHE A 1 198 ? 10.503 -7.391 -7.328 1.00 87.12 198 PHE A N 1
ATOM 1608 C CA . PHE A 1 198 ? 11.199 -6.905 -8.519 1.00 87.12 198 PHE A CA 1
ATOM 1609 C C . PHE A 1 198 ? 10.344 -7.216 -9.753 1.00 87.12 198 PHE A C 1
ATOM 1611 O O . PHE A 1 198 ? 9.680 -8.280 -9.730 1.00 87.12 198 PHE A O 1
#